Protein AF-A0A2N2IKE0-F1 (afdb_monomer_lite)

Secondary structure (DSSP, 8-state):
-----------PPPPPPHHHHHHHHHHHHTSHHHHHHHHHHHHHHHHHHHHHHHHHHHHHHHHHHHHHHHHHHHHHHHHHHHHHHHHHHHHHHHHHHHHHHHHHHHHHHHHHHHHHHHHHHHHHHHHHTT-HHHHHHHHHHHHHHHHHHHHH--THHHHHHHHHHHHHHHHHHHHHHTTT--------S-SPPP-----HHHHHHHHHHHHHHTSPPPP--

Radius of gyration: 56.73 Å; chains: 1; bounding box: 126×65×139 Å

Foldseek 3Di:
DDDDDDDDDDDDPDDDDPVVVVVVLVVLCVDPNSVVVVVVVVVVVVCCVCVVVVVVVVVVVVVVVVVVVVVVVVVVVVVVVVVVVVVVVVVVVVVVVVVVVVVVVVVVLVVVLVVLVVLLVQLLVCVVVVVLVRSLVSLVVVLVVLVVVLVVDDDPSVVLSVVLSVLSVVLNCLSVPVLVPPDPPPDPPDDPDPDPPCPSSNVSVVSSVVSNVSDPDDDPD

pLDDT: mean 77.62, std 15.44, range [38.06, 95.88]

Sequence (221 aa):
ESALDSKDPVKKPAEPQPSDLWAVLRAILSTPWGRRIALVIVGIVLFFTGYVSGRWGRADLHSQLSDRKQEIVRFKKEIENYKAEVESVAVERDQLRQRLRESEEKREFYKQRDKIRKYVSDARRAWEARNVKEALEALHKANIHFQSEARDAKGISNYLYRTISRRMQQALTAMETDCAAGKPVQGSAFEPPPAPAVSCLDRVNSLLQHVIDALPPARED

Structure (mmCIF, N/CA/C/O backbone):
data_AF-A0A2N2IKE0-F1
#
_entry.id   AF-A0A2N2IKE0-F1
#
loop_
_atom_site.group_PDB
_atom_site.id
_atom_site.type_symbol
_atom_site.label_atom_id
_atom_site.label_alt_id
_atom_site.label_comp_id
_atom_site.label_asym_id
_atom_site.label_entity_id
_atom_site.label_seq_id
_atom_site.pdbx_PDB_ins_code
_atom_site.Cartn_x
_atom_site.Cartn_y
_atom_site.Cartn_z
_atom_site.occupancy
_atom_site.B_iso_or_equiv
_atom_site.auth_seq_id
_atom_site.auth_comp_id
_atom_site.auth_asym_id
_atom_site.auth_atom_id
_atom_site.pdbx_PDB_model_num
ATOM 1 N N . GLU A 1 1 ? 75.043 -50.087 -94.779 1.00 38.06 1 GLU A N 1
ATOM 2 C CA . GLU A 1 1 ? 73.938 -49.456 -95.533 1.00 38.06 1 GLU A CA 1
ATOM 3 C C . GLU A 1 1 ? 73.016 -48.824 -94.498 1.00 38.06 1 GLU A C 1
ATOM 5 O O . GLU A 1 1 ? 72.610 -49.535 -93.598 1.00 38.06 1 GLU A O 1
ATOM 10 N N . SER A 1 2 ? 72.737 -47.529 -94.416 1.00 40.12 2 SER A N 1
ATOM 11 C CA . SER A 1 2 ? 73.011 -46.381 -95.272 1.00 40.12 2 SER A CA 1
ATOM 12 C C . SER A 1 2 ? 72.853 -45.101 -94.430 1.00 40.12 2 SER A C 1
ATOM 14 O O . SER A 1 2 ? 72.063 -45.098 -93.494 1.00 40.12 2 SER A O 1
ATOM 16 N N . ALA A 1 3 ? 73.614 -44.067 -94.814 1.00 40.88 3 ALA A N 1
ATOM 17 C CA . ALA A 1 3 ? 73.389 -42.613 -94.698 1.00 40.88 3 ALA A CA 1
ATOM 18 C C . ALA A 1 3 ? 72.886 -42.043 -93.348 1.00 40.88 3 ALA A C 1
ATOM 20 O O . ALA A 1 3 ? 71.766 -42.291 -92.926 1.00 40.88 3 ALA A O 1
ATOM 21 N N . LEU A 1 4 ? 73.702 -41.299 -92.590 1.00 46.66 4 LEU A N 1
ATOM 22 C CA . LEU A 1 4 ? 73.998 -39.865 -92.792 1.00 46.66 4 LEU A CA 1
ATOM 23 C C . LEU A 1 4 ? 72.755 -39.043 -93.154 1.00 46.66 4 LEU A C 1
ATOM 25 O O . LEU A 1 4 ? 72.383 -38.986 -94.321 1.00 46.66 4 LEU A O 1
ATOM 29 N N . ASP A 1 5 ? 72.217 -38.309 -92.180 1.00 46.25 5 ASP A N 1
ATOM 30 C CA . ASP A 1 5 ? 71.757 -36.959 -92.483 1.00 46.25 5 ASP A CA 1
ATOM 31 C C . ASP A 1 5 ? 72.054 -35.995 -91.329 1.00 46.25 5 ASP A C 1
ATOM 33 O O . ASP A 1 5 ? 71.831 -36.274 -90.149 1.00 46.25 5 ASP A O 1
ATOM 37 N N . SER A 1 6 ? 72.654 -34.883 -91.726 1.00 52.56 6 SER A N 1
ATOM 38 C CA . SER A 1 6 ? 73.209 -33.805 -90.926 1.00 52.56 6 SER A CA 1
ATOM 39 C C . SER A 1 6 ? 72.146 -32.728 -90.776 1.00 52.56 6 SER A C 1
ATOM 41 O O . SER A 1 6 ? 71.613 -32.242 -91.773 1.00 52.56 6 SER A O 1
ATOM 43 N N . LYS A 1 7 ? 71.852 -32.302 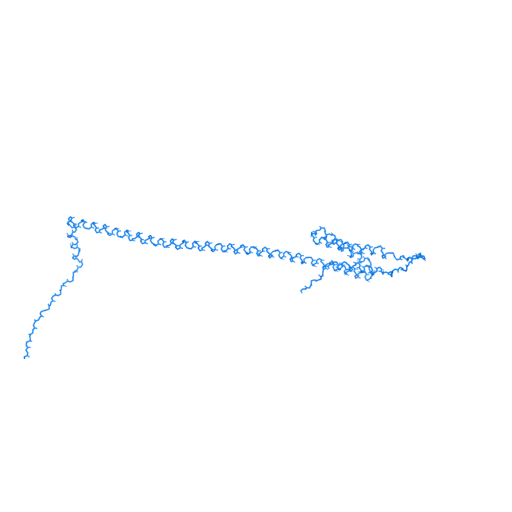-89.546 1.00 49.06 7 LYS A N 1
ATOM 44 C CA . LYS A 1 7 ? 71.074 -31.081 -89.327 1.00 49.06 7 LYS A CA 1
ATOM 45 C C . LYS A 1 7 ? 71.622 -30.318 -88.133 1.00 49.06 7 LYS A C 1
ATOM 47 O O . LYS A 1 7 ? 71.528 -30.764 -86.992 1.00 49.06 7 LYS A O 1
ATOM 52 N N . ASP A 1 8 ? 72.229 -29.182 -88.449 1.00 47.75 8 ASP A N 1
ATOM 53 C CA . ASP A 1 8 ? 72.847 -28.236 -87.528 1.00 47.75 8 ASP A CA 1
ATOM 54 C C . ASP A 1 8 ? 71.898 -27.793 -86.397 1.00 47.75 8 ASP A C 1
ATOM 56 O O . ASP A 1 8 ? 70.687 -27.654 -86.613 1.00 47.75 8 ASP A O 1
ATOM 60 N N . PRO A 1 9 ? 72.416 -27.503 -85.188 1.00 53.16 9 PRO A N 1
ATOM 61 C CA . PRO A 1 9 ? 71.594 -26.996 -84.103 1.00 53.16 9 PRO A CA 1
ATOM 62 C C . PRO A 1 9 ? 71.199 -25.536 -84.360 1.00 53.16 9 PRO A C 1
ATOM 64 O O . PRO A 1 9 ? 72.030 -24.628 -84.432 1.00 53.16 9 PRO A O 1
ATOM 67 N N . VAL A 1 10 ? 69.890 -25.309 -84.447 1.00 50.62 10 VAL A N 1
ATOM 68 C CA . VAL A 1 10 ? 69.256 -23.990 -84.503 1.00 50.62 10 VAL A CA 1
ATOM 69 C C . VAL A 1 10 ? 69.682 -23.161 -83.287 1.00 50.62 10 VAL A C 1
ATOM 71 O O . VAL A 1 10 ? 69.386 -23.487 -82.135 1.00 50.62 10 VAL A O 1
ATOM 74 N N . LYS A 1 11 ? 70.393 -22.067 -83.564 1.00 49.03 11 LYS A N 1
ATOM 75 C CA . LYS A 1 11 ? 70.837 -21.053 -82.604 1.00 49.03 11 LYS A CA 1
ATOM 76 C C . LYS A 1 11 ? 69.603 -20.437 -81.925 1.00 49.03 11 LYS A C 1
ATOM 78 O O . LYS A 1 11 ? 68.808 -19.767 -82.581 1.00 49.03 11 LYS A O 1
ATOM 83 N N . LYS A 1 12 ? 69.427 -20.677 -80.620 1.00 49.41 12 LYS A N 1
ATOM 84 C CA . LYS A 1 12 ? 68.390 -20.021 -79.804 1.00 49.41 12 LYS A CA 1
ATOM 85 C C . LYS A 1 12 ? 68.583 -18.495 -79.866 1.00 49.41 12 LYS A C 1
ATOM 87 O O . LYS A 1 12 ? 69.717 -18.050 -79.667 1.00 49.41 12 LYS A O 1
ATOM 92 N N . PRO A 1 13 ? 67.539 -17.686 -80.122 1.00 49.03 13 PRO A N 1
ATOM 93 C CA . PRO A 1 13 ? 67.657 -16.241 -79.994 1.00 49.03 13 PRO A CA 1
ATOM 94 C C . PRO A 1 13 ? 67.905 -15.883 -78.525 1.00 49.03 13 PRO A C 1
ATOM 96 O O . PRO A 1 13 ? 67.256 -16.416 -77.625 1.00 49.03 13 PRO A O 1
ATOM 99 N N . ALA A 1 14 ? 68.896 -15.021 -78.309 1.00 57.25 14 ALA A N 1
ATOM 100 C CA . ALA A 1 14 ? 69.288 -14.532 -77.000 1.00 57.25 14 ALA A CA 1
ATOM 101 C C . ALA A 1 14 ? 68.133 -13.765 -76.341 1.00 57.25 14 ALA A C 1
ATOM 103 O O . ALA A 1 14 ? 67.486 -12.920 -76.958 1.00 57.25 14 ALA A O 1
ATOM 104 N N . GLU A 1 15 ? 67.895 -14.095 -75.079 1.00 51.03 15 GLU A N 1
ATOM 105 C CA . GLU A 1 15 ? 66.939 -13.459 -74.183 1.00 51.03 15 GLU A CA 1
ATOM 106 C C . GLU A 1 15 ? 67.367 -11.994 -73.945 1.00 51.03 15 GLU A C 1
ATOM 108 O O . GLU A 1 15 ? 68.523 -11.761 -73.572 1.00 51.03 15 GLU A O 1
ATOM 113 N N . PRO A 1 16 ? 66.511 -10.988 -74.212 1.00 50.41 16 PRO A N 1
ATOM 114 C CA . PRO A 1 16 ? 66.911 -9.590 -74.101 1.00 50.41 16 PRO A CA 1
ATOM 115 C C . PRO A 1 16 ? 67.139 -9.216 -72.633 1.00 50.41 16 PRO A C 1
ATOM 117 O O . PRO A 1 16 ? 66.227 -9.273 -71.806 1.00 50.41 16 PRO A O 1
ATOM 120 N N . GLN A 1 17 ? 68.371 -8.820 -72.310 1.00 56.84 17 GLN A N 1
ATOM 121 C CA . GLN A 1 17 ? 68.740 -8.345 -70.981 1.00 56.84 17 GLN A CA 1
ATOM 122 C C . GLN A 1 17 ? 68.085 -6.977 -70.683 1.00 56.84 17 GLN A C 1
ATOM 124 O O . GLN A 1 17 ? 68.005 -6.115 -71.562 1.00 56.84 17 GLN A O 1
ATOM 129 N N . PRO A 1 18 ? 67.653 -6.722 -69.431 1.00 56.03 18 PRO A N 1
ATOM 130 C CA . PRO A 1 18 ? 66.914 -5.512 -69.038 1.00 56.03 18 PRO A CA 1
ATOM 131 C C . PRO A 1 18 ? 67.710 -4.199 -69.176 1.00 56.03 18 PRO A C 1
ATOM 133 O O . PRO A 1 18 ? 67.139 -3.113 -69.061 1.00 56.03 18 PRO A O 1
ATOM 136 N N . SER A 1 19 ? 69.016 -4.274 -69.442 1.00 59.47 19 SER A N 1
ATOM 137 C CA . SER A 1 19 ? 69.882 -3.121 -69.702 1.00 59.47 19 SER A CA 1
ATOM 138 C C . SER A 1 19 ? 69.612 -2.441 -71.050 1.00 59.47 19 SER A C 1
ATOM 140 O O . SER A 1 19 ? 69.794 -1.227 -71.152 1.00 59.47 19 SER A O 1
ATOM 142 N N . ASP A 1 20 ? 69.110 -3.168 -72.054 1.00 58.91 20 ASP A N 1
ATOM 143 C CA . ASP A 1 20 ? 68.837 -2.597 -73.384 1.00 58.91 20 ASP A CA 1
ATOM 144 C C . ASP A 1 20 ? 67.554 -1.759 -73.406 1.00 58.91 20 ASP A C 1
ATOM 146 O O . ASP A 1 20 ? 67.460 -0.758 -74.119 1.00 58.91 20 ASP A O 1
ATOM 150 N N . LEU A 1 21 ? 66.588 -2.084 -72.545 1.00 62.59 21 LEU A N 1
ATOM 151 C CA . LEU A 1 21 ? 65.346 -1.320 -72.402 1.00 62.59 21 LEU A CA 1
ATOM 152 C C . LEU A 1 21 ? 65.603 0.118 -71.936 1.00 62.59 21 LEU A C 1
ATOM 154 O O . LEU A 1 21 ? 64.976 1.050 -72.437 1.00 62.59 21 LEU A O 1
ATOM 158 N N . TRP A 1 22 ? 66.563 0.322 -71.030 1.00 66.94 22 TRP A N 1
ATOM 159 C CA . TRP A 1 22 ? 66.949 1.655 -70.557 1.00 66.94 22 TRP A CA 1
ATOM 160 C C . TRP A 1 22 ? 67.667 2.483 -71.625 1.00 66.94 22 TRP A C 1
ATOM 162 O O . TRP A 1 22 ? 67.463 3.699 -71.705 1.00 66.94 22 TRP A O 1
ATOM 172 N N . ALA A 1 23 ? 68.480 1.838 -72.464 1.00 68.38 23 ALA A N 1
ATOM 173 C CA . ALA A 1 23 ? 69.149 2.489 -73.584 1.00 68.38 23 ALA A CA 1
ATOM 174 C C . ALA A 1 23 ? 68.142 2.911 -74.669 1.00 68.38 23 ALA A C 1
ATOM 176 O O . ALA A 1 23 ? 68.173 4.054 -75.131 1.00 68.38 23 ALA A O 1
ATOM 177 N N . VAL A 1 24 ? 67.188 2.034 -74.997 1.00 66.38 24 VAL A N 1
ATOM 178 C CA . VAL A 1 24 ? 66.093 2.311 -75.941 1.00 66.38 24 VAL A CA 1
ATOM 179 C C . VAL A 1 24 ? 65.168 3.410 -75.413 1.00 66.38 24 VAL A C 1
ATOM 181 O O . VAL A 1 24 ? 64.826 4.335 -76.149 1.00 66.38 24 VAL A O 1
ATOM 184 N N . LEU A 1 25 ? 64.827 3.391 -74.121 1.00 65.25 25 LEU A N 1
ATOM 185 C CA . LEU A 1 25 ? 64.044 4.456 -73.489 1.00 65.25 25 LEU A CA 1
ATOM 186 C C . LEU A 1 25 ? 64.758 5.810 -73.568 1.00 65.25 25 LEU A C 1
ATOM 188 O O . LEU A 1 25 ? 64.129 6.798 -73.947 1.00 65.25 25 LEU A O 1
ATOM 192 N N . ARG A 1 26 ? 66.071 5.873 -73.294 1.00 69.06 26 ARG A N 1
ATOM 193 C CA . ARG A 1 26 ? 66.864 7.109 -73.449 1.00 69.06 26 ARG A CA 1
ATOM 194 C C . ARG A 1 26 ? 66.893 7.617 -74.889 1.00 69.06 26 ARG A C 1
ATOM 196 O O . ARG A 1 26 ? 66.784 8.825 -75.092 1.00 69.06 26 ARG A O 1
ATOM 203 N N . ALA A 1 27 ? 67.027 6.720 -75.865 1.00 66.88 27 ALA A N 1
ATOM 204 C CA . ALA A 1 27 ? 67.048 7.073 -77.283 1.00 66.88 27 ALA A CA 1
ATOM 205 C C . ALA A 1 27 ? 65.689 7.596 -77.777 1.00 66.88 27 ALA A C 1
ATOM 207 O O . ALA A 1 27 ? 65.626 8.524 -78.577 1.00 66.88 27 ALA A O 1
ATOM 208 N N . ILE A 1 28 ? 64.584 7.060 -77.257 1.00 63.59 28 ILE A N 1
ATOM 209 C CA . ILE A 1 28 ? 63.242 7.553 -77.578 1.00 63.59 28 ILE A CA 1
ATOM 210 C C . ILE A 1 28 ? 63.004 8.908 -76.888 1.00 63.59 28 ILE A C 1
ATOM 212 O O . ILE A 1 28 ? 62.566 9.856 -77.537 1.00 63.59 28 ILE A O 1
ATOM 216 N N . LEU A 1 29 ? 63.383 9.062 -75.614 1.00 62.84 29 LEU A N 1
ATOM 217 C CA . LEU A 1 29 ? 63.244 10.303 -74.828 1.00 62.84 29 LEU A CA 1
ATOM 218 C C . LEU A 1 29 ? 64.115 11.481 -75.312 1.00 62.84 29 LEU A C 1
ATOM 220 O O . LEU A 1 29 ? 63.837 12.634 -74.957 1.00 62.84 29 LEU A O 1
ATOM 224 N N . SER A 1 30 ? 65.160 11.230 -76.104 1.00 69.12 30 SER A N 1
ATOM 225 C CA . SER A 1 30 ? 65.986 12.290 -76.699 1.00 69.12 30 SER A CA 1
ATOM 226 C C . SER A 1 30 ? 65.339 12.925 -77.935 1.00 69.12 30 SER A C 1
ATOM 228 O O . SER A 1 30 ? 65.689 14.051 -78.289 1.00 69.12 30 SER A O 1
ATOM 230 N N . THR A 1 31 ? 64.345 12.269 -78.547 1.00 74.94 31 THR A N 1
ATOM 231 C CA . THR A 1 31 ? 63.591 12.840 -79.670 1.00 74.94 31 THR A CA 1
ATOM 232 C C . THR A 1 31 ? 62.436 13.734 -79.192 1.00 74.94 31 THR A C 1
ATOM 234 O O . THR A 1 31 ? 61.778 13.431 -78.189 1.00 74.94 31 THR A O 1
ATOM 237 N N . PRO A 1 32 ? 62.111 14.825 -79.917 1.00 75.62 32 PRO A N 1
ATOM 238 C CA . PRO A 1 32 ? 60.986 15.703 -79.576 1.00 75.62 32 PRO A CA 1
ATOM 239 C C . PRO A 1 32 ? 59.649 14.953 -79.514 1.00 75.62 32 PRO A C 1
ATOM 241 O O . PRO A 1 32 ? 58.763 15.306 -78.736 1.00 75.62 32 PRO A O 1
ATOM 244 N N . TRP A 1 33 ? 59.517 13.900 -80.324 1.00 77.19 33 TRP A N 1
ATOM 245 C CA . TRP A 1 33 ? 58.349 13.027 -80.373 1.00 77.19 33 TRP A CA 1
ATOM 246 C C . TRP A 1 33 ? 58.258 12.092 -79.162 1.00 77.19 33 TRP A C 1
ATOM 248 O O . TRP A 1 33 ? 57.196 12.005 -78.545 1.00 77.19 33 TRP A O 1
ATOM 258 N N . GLY A 1 34 ? 59.360 11.460 -78.745 1.00 76.88 34 GLY A N 1
ATOM 259 C CA . GLY A 1 34 ? 59.345 10.576 -77.578 1.00 76.88 34 GLY A CA 1
ATOM 260 C C . GLY A 1 34 ? 59.079 11.303 -76.259 1.00 76.88 34 GLY A C 1
ATOM 261 O O . GLY A 1 34 ? 58.409 10.748 -75.392 1.00 76.88 34 GLY A O 1
ATOM 262 N N . ARG A 1 35 ? 59.475 12.580 -76.121 1.00 77.38 35 ARG A N 1
ATOM 263 C CA . ARG A 1 35 ? 59.076 13.409 -74.963 1.00 77.38 35 ARG A CA 1
ATOM 264 C C . ARG A 1 35 ? 57.567 13.650 -74.901 1.00 77.38 35 ARG A C 1
ATOM 266 O O . ARG A 1 35 ? 56.993 13.613 -73.817 1.00 77.38 35 ARG A O 1
ATOM 273 N N . ARG A 1 36 ? 56.912 13.867 -76.048 1.00 80.94 36 ARG A N 1
ATOM 274 C CA . ARG A 1 36 ? 55.449 14.039 -76.111 1.00 80.94 36 ARG A CA 1
ATOM 275 C C . ARG A 1 36 ? 54.724 12.749 -75.741 1.00 80.94 36 ARG A C 1
ATOM 277 O O . ARG A 1 36 ? 53.785 12.795 -74.956 1.00 80.94 36 ARG A O 1
ATOM 284 N N . ILE A 1 37 ? 55.199 11.608 -76.237 1.00 81.50 37 ILE A N 1
ATOM 285 C CA . ILE A 1 37 ? 54.639 10.293 -75.892 1.00 81.50 37 ILE A CA 1
ATOM 286 C C . ILE A 1 37 ? 54.828 10.001 -74.397 1.00 81.50 37 ILE A C 1
ATOM 288 O O . ILE A 1 37 ? 53.880 9.587 -73.736 1.00 81.50 37 ILE A O 1
ATOM 292 N N . ALA A 1 38 ? 56.004 10.289 -73.835 1.00 80.38 38 ALA A N 1
ATOM 293 C CA . ALA A 1 38 ? 56.260 10.115 -72.406 1.00 80.38 38 ALA A CA 1
ATOM 294 C C . ALA A 1 38 ? 55.321 10.968 -71.537 1.00 80.38 38 ALA A C 1
ATOM 296 O O . ALA A 1 38 ? 54.773 10.462 -70.562 1.00 80.38 38 ALA A O 1
ATOM 297 N N . LEU A 1 39 ? 55.068 12.228 -71.911 1.00 82.00 39 LEU A N 1
ATOM 298 C CA . LEU A 1 39 ? 54.113 13.085 -71.197 1.00 82.00 39 LEU A CA 1
ATOM 299 C C . LEU A 1 39 ? 52.676 12.560 -71.277 1.00 82.00 39 LEU A C 1
ATOM 301 O O . LEU A 1 39 ? 51.958 12.614 -70.281 1.00 82.00 39 LEU A O 1
ATOM 305 N N . VAL A 1 40 ? 52.263 12.012 -72.423 1.00 85.19 40 VAL A N 1
ATOM 306 C CA . VAL A 1 40 ? 50.941 11.386 -72.572 1.00 85.19 40 VAL A CA 1
ATOM 307 C C . VAL A 1 40 ? 50.828 10.144 -71.690 1.00 85.19 40 VAL A C 1
ATOM 309 O O . VAL A 1 40 ? 49.839 9.997 -70.980 1.00 85.19 40 VAL A O 1
ATOM 312 N N . ILE A 1 41 ? 51.850 9.285 -71.664 1.00 83.25 41 ILE A N 1
ATOM 313 C CA . ILE A 1 41 ? 51.865 8.093 -70.804 1.00 83.25 41 ILE A CA 1
ATOM 314 C C . ILE A 1 41 ? 51.825 8.495 -69.326 1.00 83.25 41 ILE A C 1
ATOM 316 O O . ILE A 1 41 ? 51.028 7.944 -68.573 1.00 83.25 41 ILE A O 1
ATOM 320 N N . VAL A 1 42 ? 52.617 9.487 -68.908 1.00 83.06 42 VAL A N 1
ATOM 321 C CA . VAL A 1 42 ? 52.590 10.004 -67.529 1.00 83.06 42 VAL A CA 1
ATOM 322 C C . VAL A 1 42 ? 51.216 10.585 -67.189 1.00 83.06 42 VAL A C 1
ATOM 324 O O . VAL A 1 42 ? 50.684 10.291 -66.122 1.00 83.06 42 VAL A O 1
ATOM 327 N N . GLY A 1 43 ? 50.601 11.345 -68.099 1.00 81.69 43 GLY A N 1
ATOM 328 C CA . GLY A 1 43 ? 49.247 11.873 -67.923 1.00 81.69 43 GLY A CA 1
ATOM 329 C C . GLY A 1 43 ? 48.194 10.772 -67.780 1.00 81.69 43 GLY A C 1
ATOM 330 O O . GLY A 1 43 ? 47.347 10.849 -66.895 1.00 81.69 43 GLY A O 1
ATOM 331 N N . ILE A 1 44 ? 48.286 9.712 -68.588 1.00 83.56 44 ILE A N 1
ATOM 332 C CA . ILE A 1 44 ? 47.416 8.533 -68.501 1.00 83.56 44 ILE A CA 1
ATOM 333 C C . ILE A 1 44 ? 47.615 7.823 -67.158 1.00 83.56 44 ILE A C 1
ATOM 335 O O . ILE A 1 44 ? 46.638 7.541 -66.470 1.00 83.56 44 ILE A O 1
ATOM 339 N N . VAL A 1 45 ? 48.858 7.575 -66.744 1.00 82.50 45 VAL A N 1
ATOM 340 C CA . VAL A 1 45 ? 49.154 6.910 -65.467 1.00 82.50 45 VAL A CA 1
ATOM 341 C C . VAL A 1 45 ? 48.634 7.732 -64.289 1.00 82.50 45 VAL A C 1
ATOM 343 O O . VAL A 1 45 ? 47.980 7.167 -63.420 1.00 82.50 45 VAL A O 1
ATOM 346 N N . LEU A 1 46 ? 48.849 9.052 -64.272 1.00 79.69 46 LEU A N 1
ATOM 347 C CA . LEU A 1 46 ? 48.320 9.942 -63.230 1.00 79.69 46 LEU A CA 1
ATOM 348 C C . LEU A 1 46 ? 46.787 9.993 -63.228 1.00 79.69 46 LEU A C 1
ATOM 350 O O . LEU A 1 46 ? 46.168 10.019 -62.164 1.00 79.69 46 LEU A O 1
ATOM 354 N N . PHE A 1 47 ? 46.162 9.969 -64.407 1.00 80.44 47 PHE A N 1
ATOM 355 C CA . PHE A 1 47 ? 44.709 9.912 -64.529 1.00 80.44 47 PHE A CA 1
ATOM 356 C C . PHE A 1 47 ? 44.155 8.595 -63.980 1.00 80.44 47 PHE A C 1
ATOM 358 O O . PHE A 1 47 ? 43.215 8.618 -63.191 1.00 80.44 47 PHE A O 1
ATOM 365 N N . PHE A 1 48 ? 44.751 7.450 -64.325 1.00 77.38 48 PHE A N 1
ATOM 366 C CA . PHE A 1 48 ? 44.306 6.149 -63.824 1.00 77.38 48 PHE A CA 1
ATOM 367 C C . PHE A 1 48 ? 44.590 5.968 -62.333 1.00 77.38 48 PHE A C 1
ATOM 369 O O . PHE A 1 48 ? 43.712 5.487 -61.622 1.00 77.38 48 PHE A O 1
ATOM 376 N N . THR A 1 49 ? 45.748 6.389 -61.818 1.00 73.81 49 THR A N 1
ATOM 377 C CA . THR A 1 49 ? 46.026 6.301 -60.374 1.00 73.81 49 THR A CA 1
ATOM 378 C C . THR A 1 49 ? 45.099 7.211 -59.572 1.00 73.81 49 THR A C 1
ATOM 380 O O . THR A 1 49 ? 44.536 6.760 -58.575 1.00 73.81 49 THR A O 1
ATOM 383 N N . GLY A 1 50 ? 44.838 8.440 -60.029 1.00 72.56 50 GLY A N 1
ATOM 384 C CA . GLY A 1 50 ? 43.860 9.336 -59.406 1.00 72.56 50 GLY A CA 1
ATOM 385 C C . GLY A 1 50 ? 42.413 8.832 -59.507 1.00 72.56 50 GLY A C 1
ATOM 386 O O . GLY A 1 50 ? 41.675 8.859 -58.521 1.00 72.56 50 GLY A O 1
ATOM 387 N N . TYR A 1 51 ? 42.004 8.322 -60.673 1.00 75.00 51 TYR A N 1
ATOM 388 C CA . TYR A 1 51 ? 40.644 7.835 -60.925 1.00 75.00 51 TYR A CA 1
ATOM 389 C C . TYR A 1 51 ? 40.337 6.538 -60.173 1.00 75.00 51 TYR A C 1
ATOM 391 O O . TYR A 1 51 ? 39.284 6.426 -59.545 1.00 75.00 51 TYR A O 1
ATOM 399 N N . VAL A 1 52 ? 41.254 5.566 -60.191 1.00 70.06 52 VAL A N 1
ATOM 400 C CA . VAL A 1 52 ? 41.084 4.288 -59.488 1.00 70.06 52 VAL A CA 1
ATOM 401 C C . VAL A 1 52 ? 41.116 4.519 -57.977 1.00 70.06 52 VAL A C 1
ATOM 403 O O . VAL A 1 52 ? 40.189 4.095 -57.292 1.00 70.06 52 VAL A O 1
ATOM 406 N N . SER A 1 53 ? 42.077 5.286 -57.454 1.00 65.31 53 SER A N 1
ATOM 407 C CA . SER A 1 53 ? 42.148 5.556 -56.007 1.00 65.31 53 SER A CA 1
ATOM 408 C C . SER A 1 53 ? 40.935 6.354 -55.509 1.00 65.31 53 SER A C 1
ATOM 410 O O . SER A 1 53 ? 40.359 6.035 -54.470 1.00 65.31 53 SER A O 1
ATOM 412 N N . GLY A 1 54 ? 40.477 7.349 -56.279 1.00 68.00 54 GLY A N 1
ATOM 413 C CA . GLY A 1 54 ? 39.307 8.158 -55.929 1.00 68.00 54 GLY A CA 1
ATOM 414 C C . GLY A 1 54 ? 37.973 7.415 -56.048 1.00 68.00 54 GLY A C 1
ATOM 415 O O . GLY A 1 54 ? 37.066 7.649 -55.249 1.00 68.00 54 GLY A O 1
ATOM 416 N N . ARG A 1 55 ? 37.824 6.512 -57.025 1.00 73.94 55 ARG A N 1
ATOM 417 C CA . ARG A 1 55 ? 36.583 5.747 -57.232 1.00 73.94 55 ARG A CA 1
ATOM 418 C C . ARG A 1 55 ? 36.437 4.603 -56.230 1.00 73.94 55 ARG A C 1
ATOM 420 O O . ARG A 1 55 ? 35.337 4.410 -55.718 1.00 73.94 55 ARG A O 1
ATOM 427 N N . TRP A 1 56 ? 37.520 3.890 -55.924 1.00 66.31 56 TRP A N 1
ATOM 428 C CA . TRP A 1 56 ? 37.501 2.804 -54.940 1.00 66.31 56 TRP A CA 1
ATOM 429 C C . TRP A 1 56 ? 37.339 3.331 -53.513 1.00 66.31 56 TRP A C 1
ATOM 431 O O . TRP A 1 56 ? 36.493 2.823 -52.782 1.00 66.31 56 TRP A O 1
ATOM 441 N N . GLY A 1 57 ? 38.027 4.424 -53.156 1.00 70.56 57 GLY A N 1
ATOM 442 C CA . GLY A 1 57 ? 37.831 5.077 -51.858 1.00 70.56 57 GLY A CA 1
ATOM 443 C C . GLY A 1 57 ? 36.394 5.570 -51.649 1.00 70.56 57 GLY A C 1
ATOM 444 O O . GLY A 1 57 ? 35.835 5.397 -50.572 1.00 70.56 57 GLY A O 1
ATOM 445 N N . ARG A 1 5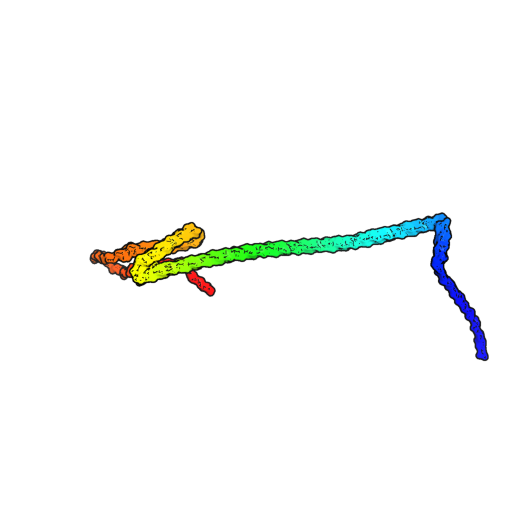8 ? 35.743 6.117 -52.689 1.00 71.62 58 ARG A N 1
ATOM 446 C CA . ARG A 1 58 ? 34.324 6.517 -52.611 1.00 71.62 58 ARG A CA 1
ATOM 447 C C . ARG A 1 58 ? 33.371 5.337 -52.452 1.00 71.62 58 ARG A C 1
ATOM 449 O O . ARG A 1 58 ? 32.369 5.489 -51.763 1.00 71.62 58 ARG A O 1
ATOM 456 N N . ALA A 1 59 ? 33.644 4.206 -53.099 1.00 73.25 59 ALA A N 1
ATOM 457 C CA . ALA A 1 59 ? 32.806 3.016 -52.981 1.00 73.25 59 ALA A CA 1
ATOM 458 C C . ALA A 1 59 ? 32.875 2.421 -51.565 1.00 73.25 59 ALA A C 1
ATOM 460 O O . ALA A 1 59 ? 31.833 2.134 -50.981 1.00 73.25 59 ALA A O 1
ATOM 461 N N . ASP A 1 60 ? 34.078 2.329 -50.991 1.00 79.88 60 ASP A N 1
ATOM 462 C CA . ASP A 1 60 ? 34.292 1.868 -49.614 1.00 79.88 60 ASP A CA 1
ATOM 463 C C . ASP A 1 60 ? 33.649 2.820 -48.590 1.00 79.88 60 ASP A C 1
ATOM 465 O O . ASP A 1 60 ? 32.852 2.402 -47.751 1.00 79.88 60 ASP A O 1
ATOM 469 N N . LEU A 1 61 ? 33.860 4.133 -48.748 1.00 78.38 61 LEU A N 1
ATOM 470 C CA . LEU A 1 61 ? 33.181 5.149 -47.939 1.00 78.38 61 LEU A CA 1
ATOM 471 C C . LEU A 1 61 ? 31.657 5.045 -48.044 1.00 78.38 61 LEU A C 1
ATOM 473 O O . LEU A 1 61 ? 30.978 5.192 -47.033 1.00 78.38 61 LEU A O 1
ATOM 477 N N . HIS A 1 62 ? 31.103 4.787 -49.233 1.00 81.62 62 HIS A N 1
ATOM 478 C CA . HIS A 1 62 ? 29.662 4.598 -49.399 1.00 81.62 62 HIS A CA 1
ATOM 479 C C . HIS A 1 62 ? 29.144 3.335 -48.716 1.00 81.62 62 HIS A C 1
ATOM 481 O O . HIS A 1 62 ? 28.089 3.418 -48.089 1.00 81.62 62 HIS A O 1
ATOM 487 N N . SER A 1 63 ? 29.880 2.223 -48.795 1.00 82.19 63 SER A N 1
ATOM 488 C CA . SER A 1 63 ? 29.536 0.980 -48.097 1.00 82.19 63 SER A CA 1
ATOM 489 C C . SER A 1 63 ? 29.531 1.186 -46.584 1.00 82.19 63 SER A C 1
ATOM 491 O O . SER A 1 63 ? 28.550 0.886 -45.909 1.00 82.19 63 SER A O 1
ATOM 493 N N . GLN A 1 64 ? 30.576 1.813 -46.044 1.00 85.94 64 GLN A N 1
ATOM 494 C CA . GLN A 1 64 ? 30.639 2.127 -44.617 1.00 85.94 64 GLN A CA 1
ATOM 495 C C . GLN A 1 64 ? 29.500 3.068 -44.202 1.00 85.94 64 GLN A C 1
ATOM 497 O O . GLN A 1 64 ? 28.897 2.893 -43.147 1.00 85.94 64 GLN A O 1
ATOM 502 N N . LEU A 1 65 ? 29.145 4.050 -45.037 1.00 86.88 65 LEU A N 1
ATOM 503 C CA . LEU A 1 65 ? 28.023 4.952 -44.762 1.00 86.88 65 LEU A CA 1
ATOM 504 C C . LEU A 1 65 ? 26.670 4.231 -44.788 1.00 86.88 65 LEU A C 1
ATOM 506 O O . LEU A 1 65 ? 25.799 4.576 -43.988 1.00 86.88 65 LEU A O 1
ATOM 510 N N . SER A 1 66 ? 26.463 3.264 -45.687 1.00 87.75 66 SER A N 1
ATOM 511 C CA . SER A 1 66 ? 25.239 2.456 -45.693 1.00 87.75 66 SER A CA 1
ATOM 512 C C . SER A 1 66 ? 25.150 1.561 -44.464 1.00 87.75 66 SER A C 1
ATOM 514 O O . SER A 1 66 ? 24.096 1.534 -43.827 1.00 87.75 66 SER A O 1
ATOM 516 N N . ASP A 1 67 ? 26.255 0.930 -44.072 1.00 90.62 67 ASP A N 1
ATOM 517 C CA . ASP A 1 67 ? 26.300 0.043 -42.908 1.00 90.62 67 ASP A CA 1
ATOM 518 C C . ASP A 1 67 ? 26.030 0.833 -41.625 1.00 90.62 67 ASP A C 1
ATOM 520 O O . ASP A 1 67 ? 25.144 0.487 -40.844 1.00 90.62 67 ASP A O 1
ATOM 524 N N . ARG A 1 68 ? 26.680 1.994 -41.465 1.00 89.75 68 ARG A N 1
ATOM 525 C CA . ARG A 1 68 ? 26.426 2.906 -40.338 1.00 89.75 68 ARG A CA 1
ATOM 526 C C . ARG A 1 68 ? 24.991 3.424 -40.313 1.00 89.75 68 ARG A C 1
ATOM 528 O O . ARG A 1 68 ? 24.401 3.535 -39.241 1.00 89.75 68 ARG A O 1
ATOM 535 N N . LYS A 1 69 ? 24.388 3.728 -41.468 1.00 90.38 69 LYS A N 1
ATOM 536 C CA . LYS A 1 69 ? 22.964 4.106 -41.531 1.00 90.38 69 LYS A CA 1
ATOM 537 C C . LYS A 1 69 ? 22.065 2.966 -41.058 1.00 90.38 69 LYS A C 1
ATOM 539 O O . LYS A 1 69 ? 21.106 3.221 -40.331 1.00 90.38 69 LYS A O 1
ATOM 544 N N . GLN A 1 70 ? 22.372 1.731 -41.440 1.00 92.31 70 GLN A N 1
ATOM 545 C CA . GLN A 1 70 ? 21.606 0.562 -41.023 1.00 92.31 70 GLN A CA 1
ATOM 546 C C . GLN A 1 70 ? 21.762 0.285 -39.520 1.00 92.31 70 GLN A C 1
ATOM 548 O O . GLN A 1 70 ? 20.768 0.002 -38.850 1.00 92.31 70 GLN A O 1
ATOM 553 N N . GLU A 1 71 ? 22.968 0.446 -38.972 1.00 92.88 71 GLU A N 1
ATOM 554 C CA . GLU A 1 71 ? 23.227 0.389 -37.528 1.00 92.88 71 GLU A CA 1
ATOM 555 C C . GLU A 1 71 ? 22.432 1.456 -36.767 1.00 92.88 71 GLU A C 1
ATOM 557 O O . GLU A 1 71 ? 21.773 1.134 -35.785 1.00 92.88 71 GLU A O 1
ATOM 562 N N . ILE A 1 72 ? 22.404 2.706 -37.247 1.00 91.50 72 ILE A N 1
ATOM 563 C CA . ILE A 1 72 ? 21.616 3.784 -36.623 1.00 91.50 72 ILE A CA 1
ATOM 564 C C . ILE A 1 72 ? 20.126 3.431 -36.590 1.00 91.50 72 ILE A C 1
ATOM 566 O O . ILE A 1 72 ? 19.463 3.667 -35.582 1.00 91.50 72 ILE A O 1
ATOM 570 N N . VAL A 1 73 ? 19.579 2.865 -37.670 1.00 93.38 73 VAL A N 1
ATOM 571 C CA . VAL A 1 73 ? 18.171 2.434 -37.701 1.00 93.38 73 VAL A CA 1
ATOM 572 C C . VAL A 1 73 ? 17.925 1.302 -36.701 1.00 93.38 73 VAL A C 1
ATOM 574 O O . VAL A 1 73 ? 16.916 1.324 -35.997 1.00 93.38 73 VAL A O 1
ATOM 577 N N . ARG A 1 74 ? 18.853 0.344 -36.594 1.00 93.94 74 ARG A N 1
ATOM 578 C CA . ARG A 1 74 ? 18.755 -0.751 -35.621 1.00 93.94 74 ARG A CA 1
ATOM 579 C C . ARG A 1 74 ? 18.796 -0.226 -34.186 1.00 93.94 74 ARG A C 1
ATOM 581 O O . ARG A 1 74 ? 17.892 -0.536 -33.419 1.00 93.94 74 ARG A O 1
ATOM 588 N N . PHE A 1 75 ? 19.759 0.634 -33.859 1.00 94.69 75 PHE A N 1
ATOM 589 C CA . PHE A 1 75 ? 19.865 1.235 -32.531 1.00 94.69 75 PHE A CA 1
ATOM 590 C C . PHE A 1 75 ? 18.656 2.100 -32.183 1.00 94.69 75 PHE A C 1
ATOM 592 O O . PHE A 1 75 ? 18.200 2.066 -31.047 1.00 94.69 75 PHE A O 1
ATOM 599 N N . LYS A 1 76 ? 18.077 2.831 -33.143 1.00 94.06 76 LYS A N 1
ATOM 600 C CA . LYS A 1 76 ? 16.816 3.553 -32.908 1.00 94.06 76 LYS A CA 1
ATOM 601 C C . LYS A 1 76 ? 15.688 2.610 -32.500 1.00 94.06 76 LYS A C 1
ATOM 603 O O . LYS A 1 76 ? 14.994 2.892 -31.531 1.00 94.06 76 LYS A O 1
ATOM 608 N N . LYS A 1 77 ? 15.547 1.480 -33.196 1.00 95.12 77 LYS A N 1
ATOM 609 C CA . LYS A 1 77 ? 14.536 0.471 -32.866 1.00 95.12 77 LYS A CA 1
ATOM 610 C C . LYS A 1 77 ? 14.788 -0.170 -31.499 1.00 95.12 77 LYS A C 1
ATOM 612 O O . LYS A 1 77 ? 13.852 -0.369 -30.737 1.00 95.12 77 LYS A O 1
ATOM 617 N N . GLU A 1 78 ? 16.044 -0.468 -31.174 1.00 94.69 78 GLU A N 1
ATOM 618 C CA . GLU A 1 78 ? 16.419 -0.977 -29.850 1.00 94.69 78 GLU A CA 1
ATOM 619 C C . GLU A 1 78 ? 16.096 0.039 -28.747 1.00 94.69 78 GLU A C 1
ATOM 621 O O . GLU A 1 78 ? 15.507 -0.334 -27.741 1.00 94.69 78 GLU A O 1
ATOM 626 N N . ILE A 1 79 ? 16.387 1.327 -28.953 1.00 93.44 79 ILE A N 1
ATOM 627 C CA . ILE A 1 79 ? 16.040 2.398 -28.005 1.00 93.44 79 ILE A CA 1
ATOM 628 C C . ILE A 1 79 ? 14.524 2.495 -27.803 1.00 93.44 79 ILE A C 1
ATOM 630 O O . ILE A 1 79 ? 14.074 2.638 -26.669 1.00 93.44 79 ILE A O 1
ATOM 634 N N . GLU A 1 80 ? 13.730 2.418 -28.873 1.00 94.25 80 GLU A N 1
ATOM 635 C CA . GLU A 1 80 ? 12.265 2.424 -28.776 1.00 94.25 80 GLU A CA 1
ATOM 636 C C . GLU A 1 80 ? 11.742 1.209 -27.999 1.00 94.25 80 GLU A C 1
ATOM 638 O O . GLU A 1 80 ? 10.888 1.368 -27.126 1.00 94.25 80 GLU A O 1
ATOM 643 N N . ASN A 1 81 ? 12.302 0.022 -28.247 1.00 95.88 81 ASN A N 1
ATOM 644 C CA . ASN A 1 81 ? 11.956 -1.191 -27.508 1.00 95.88 81 ASN A CA 1
ATOM 645 C C . ASN A 1 81 ? 12.312 -1.069 -26.019 1.00 95.88 81 ASN A C 1
ATOM 647 O O . ASN A 1 81 ? 11.451 -1.285 -25.171 1.00 95.88 81 ASN A O 1
ATOM 651 N N . TYR A 1 82 ? 13.539 -0.652 -25.688 1.00 94.75 82 TYR A N 1
ATOM 652 C CA . TYR A 1 82 ? 13.949 -0.455 -24.295 1.00 94.75 82 TYR A CA 1
ATOM 653 C C . TYR A 1 82 ? 13.117 0.618 -23.598 1.00 94.75 82 TYR A C 1
ATOM 655 O O . TYR A 1 82 ? 12.807 0.494 -22.417 1.00 94.75 82 TYR A O 1
ATOM 663 N N . LYS A 1 83 ? 12.715 1.671 -24.316 1.00 94.62 83 LYS A N 1
ATOM 664 C CA . LYS A 1 83 ? 11.817 2.686 -23.767 1.00 94.62 83 LYS A CA 1
ATOM 665 C C . LYS A 1 83 ? 10.454 2.085 -23.411 1.00 94.62 83 LYS A C 1
ATOM 667 O O . LYS A 1 83 ? 9.955 2.355 -22.321 1.00 94.62 83 LYS A O 1
ATOM 672 N N . ALA A 1 84 ? 9.889 1.252 -24.284 1.00 93.81 84 ALA A N 1
ATOM 673 C CA . ALA A 1 84 ? 8.634 0.557 -24.013 1.00 93.81 84 ALA A CA 1
ATOM 674 C C . ALA A 1 84 ? 8.752 -0.409 -22.818 1.00 93.81 84 ALA A C 1
ATOM 676 O O . ALA A 1 84 ? 7.864 -0.435 -21.969 1.00 93.81 84 ALA A O 1
ATOM 677 N N . GLU A 1 85 ? 9.863 -1.142 -22.704 1.00 94.62 85 GLU A N 1
ATOM 678 C CA . GLU A 1 85 ? 10.138 -2.018 -21.555 1.00 94.62 85 GLU A CA 1
ATOM 679 C C . GLU A 1 85 ? 10.271 -1.232 -20.241 1.00 94.62 85 GLU A C 1
ATOM 681 O O . GLU A 1 85 ? 9.744 -1.634 -19.204 1.00 94.62 85 GLU A O 1
ATOM 686 N N . VAL A 1 86 ? 10.937 -0.074 -20.262 1.00 93.81 86 VAL A N 1
ATOM 687 C CA . VAL A 1 86 ? 11.038 0.797 -19.082 1.00 93.81 86 VAL A CA 1
ATOM 688 C C . VAL A 1 86 ? 9.660 1.315 -18.669 1.00 93.81 86 VAL A C 1
ATOM 690 O O . VAL A 1 86 ? 9.352 1.339 -17.477 1.00 93.81 86 VAL A O 1
ATOM 693 N N . GLU A 1 87 ? 8.817 1.701 -19.627 1.00 93.56 87 GLU A N 1
ATOM 694 C CA . GLU A 1 87 ? 7.445 2.137 -19.353 1.00 93.56 87 GLU A CA 1
ATOM 695 C C . GLU A 1 87 ? 6.589 0.997 -18.773 1.00 93.56 87 GLU A C 1
ATOM 697 O O . GLU A 1 87 ? 5.888 1.213 -17.782 1.00 93.56 87 GLU A O 1
ATOM 702 N N . SER A 1 88 ? 6.691 -0.231 -19.298 1.00 94.75 88 SER A N 1
ATOM 703 C CA . SER A 1 88 ? 5.953 -1.378 -18.750 1.00 94.75 88 SER A CA 1
ATOM 704 C C . SER A 1 88 ? 6.402 -1.727 -17.332 1.00 94.75 88 SER A C 1
ATOM 706 O O . SER A 1 88 ? 5.568 -1.873 -16.437 1.00 94.75 88 SER A O 1
ATOM 708 N N . VAL A 1 89 ? 7.715 -1.768 -17.084 1.00 94.56 89 VAL A N 1
ATOM 709 C CA . VAL A 1 89 ? 8.268 -2.012 -15.742 1.00 94.56 89 VAL A CA 1
ATOM 710 C C . VAL A 1 89 ? 7.867 -0.896 -14.777 1.00 94.56 89 VAL A C 1
ATOM 712 O O . VAL A 1 89 ? 7.566 -1.155 -13.609 1.00 94.56 89 VAL A O 1
ATOM 715 N N . ALA A 1 90 ? 7.812 0.357 -15.240 1.00 92.81 90 ALA A N 1
ATOM 716 C CA . ALA A 1 90 ? 7.372 1.476 -14.419 1.00 92.81 90 ALA A CA 1
ATOM 717 C C . ALA A 1 90 ? 5.921 1.301 -13.948 1.00 92.81 90 ALA A C 1
ATOM 719 O O . ALA A 1 90 ? 5.665 1.541 -12.763 1.00 92.81 90 ALA A O 1
ATOM 720 N N . VAL A 1 91 ? 5.023 0.849 -14.834 1.00 95.00 91 VAL A N 1
ATOM 721 C CA . VAL A 1 91 ? 3.616 0.542 -14.523 1.00 95.00 91 VAL A CA 1
ATOM 722 C C . VAL A 1 91 ? 3.508 -0.628 -13.548 1.00 95.00 91 VAL A C 1
ATOM 724 O O . VAL A 1 91 ? 2.812 -0.512 -12.539 1.00 95.00 91 VAL A O 1
ATOM 727 N N . GLU A 1 92 ? 4.221 -1.730 -13.787 1.00 94.06 92 GLU A N 1
ATOM 728 C CA . GLU A 1 92 ? 4.227 -2.887 -12.881 1.00 94.06 92 GLU A CA 1
ATOM 729 C C . GLU A 1 92 ? 4.695 -2.504 -11.476 1.00 94.06 92 GLU A C 1
ATOM 731 O O . GLU A 1 92 ? 4.075 -2.863 -10.474 1.00 94.06 92 GLU A O 1
ATOM 736 N N . ARG A 1 93 ? 5.759 -1.704 -11.385 1.00 93.06 93 ARG A N 1
ATOM 737 C CA . ARG A 1 93 ? 6.288 -1.206 -10.114 1.00 93.06 93 ARG A CA 1
ATOM 738 C C . ARG A 1 93 ? 5.290 -0.303 -9.388 1.00 93.06 93 ARG A C 1
ATOM 740 O O . ARG A 1 93 ? 5.220 -0.368 -8.159 1.00 93.06 93 ARG A O 1
ATOM 747 N N . ASP A 1 94 ? 4.497 0.497 -10.097 1.00 92.50 94 ASP A N 1
ATOM 748 C CA . ASP A 1 94 ? 3.439 1.305 -9.476 1.00 92.50 94 ASP A CA 1
ATOM 749 C C . ASP A 1 94 ? 2.255 0.444 -9.008 1.00 92.50 94 ASP A C 1
ATOM 751 O O . ASP A 1 94 ? 1.783 0.619 -7.881 1.00 92.50 94 ASP A O 1
ATOM 755 N N . GLN A 1 95 ? 1.852 -0.564 -9.787 1.00 93.69 95 GLN A N 1
ATOM 756 C CA . GLN A 1 95 ? 0.833 -1.537 -9.376 1.00 93.69 95 GLN A CA 1
ATOM 757 C C . GLN A 1 95 ? 1.267 -2.340 -8.143 1.00 93.69 95 GLN A C 1
ATOM 759 O O . GLN A 1 95 ? 0.485 -2.526 -7.209 1.00 93.69 95 GLN A O 1
ATOM 764 N N . LEU A 1 96 ? 2.521 -2.797 -8.101 1.00 93.00 96 LEU A N 1
ATOM 765 C CA . LEU A 1 96 ? 3.073 -3.520 -6.955 1.00 93.00 96 LEU A CA 1
ATOM 766 C C . LEU A 1 96 ? 3.133 -2.636 -5.710 1.00 93.00 96 LEU A C 1
ATOM 768 O O . LEU A 1 96 ? 2.746 -3.081 -4.631 1.00 93.00 96 LEU A O 1
ATOM 772 N N . ARG A 1 97 ? 3.552 -1.373 -5.847 1.00 91.56 97 ARG A N 1
ATOM 773 C CA . ARG A 1 97 ? 3.525 -0.407 -4.737 1.00 91.56 97 ARG A CA 1
ATOM 774 C C . ARG A 1 97 ? 2.114 -0.181 -4.212 1.00 91.56 97 ARG A C 1
ATOM 776 O O . ARG A 1 97 ? 1.936 -0.089 -3.001 1.00 91.56 97 ARG A O 1
ATOM 783 N N . GLN A 1 98 ? 1.124 -0.107 -5.097 1.00 91.00 98 GLN A N 1
ATOM 784 C CA . GLN A 1 98 ? -0.269 0.028 -4.692 1.00 91.00 98 GLN A CA 1
ATOM 785 C C . GLN A 1 98 ? -0.748 -1.207 -3.918 1.00 91.00 98 GLN A C 1
ATOM 787 O O . GLN A 1 98 ? -1.246 -1.066 -2.804 1.00 91.00 98 GLN A O 1
ATOM 792 N N . ARG A 1 99 ? -0.513 -2.416 -4.442 1.00 90.19 99 ARG A N 1
ATOM 793 C CA . ARG A 1 99 ? -0.860 -3.671 -3.750 1.00 90.19 99 ARG A CA 1
ATOM 794 C C . ARG A 1 99 ? -0.170 -3.799 -2.394 1.00 90.19 99 ARG A C 1
ATOM 796 O O . ARG A 1 99 ? -0.775 -4.290 -1.445 1.00 90.19 99 ARG A O 1
ATOM 803 N N . LEU A 1 100 ? 1.083 -3.356 -2.294 1.00 89.44 100 LEU A N 1
ATOM 804 C CA . LEU A 1 100 ? 1.834 -3.382 -1.045 1.00 89.44 100 LEU A CA 1
ATOM 805 C C . LEU A 1 100 ? 1.197 -2.456 -0.004 1.00 89.44 100 LEU A C 1
ATOM 807 O O . LEU A 1 100 ? 0.906 -2.922 1.095 1.00 89.44 100 LEU A O 1
ATOM 811 N N . ARG A 1 101 ? 0.863 -1.212 -0.374 1.00 84.12 101 ARG A N 1
ATOM 812 C CA . ARG A 1 101 ? 0.124 -0.285 0.504 1.00 84.12 101 ARG A CA 1
ATOM 813 C C . ARG A 1 101 ? -1.213 -0.868 0.951 1.00 84.12 101 ARG A C 1
ATOM 815 O O . ARG A 1 101 ? -1.495 -0.894 2.142 1.00 84.12 101 ARG A O 1
ATOM 822 N N . GLU A 1 102 ? -1.993 -1.421 0.023 1.00 83.50 102 GLU A N 1
ATOM 823 C CA . GLU A 1 102 ? -3.267 -2.075 0.347 1.00 83.50 102 GLU A CA 1
ATOM 824 C C . GLU A 1 102 ? -3.079 -3.261 1.311 1.00 83.50 102 GLU A C 1
ATOM 826 O O . GLU A 1 102 ? -3.907 -3.499 2.192 1.00 83.50 102 GLU A O 1
ATOM 831 N N . SER A 1 103 ? -1.990 -4.022 1.169 1.00 81.19 103 SER A N 1
ATOM 832 C CA . SER A 1 103 ? -1.678 -5.143 2.062 1.00 81.19 103 SER A CA 1
ATOM 833 C C . SER A 1 103 ? -1.228 -4.689 3.455 1.00 81.19 103 SER A C 1
ATOM 835 O O . SER A 1 103 ? -1.616 -5.303 4.452 1.00 81.19 103 SER A O 1
ATOM 837 N N . GLU A 1 104 ? -0.460 -3.602 3.544 1.00 84.31 104 GLU A N 1
ATOM 838 C CA . GLU A 1 104 ? -0.009 -3.008 4.804 1.00 84.31 104 GLU A CA 1
ATOM 839 C C . GLU A 1 104 ? -1.185 -2.401 5.570 1.00 84.31 104 GLU A C 1
ATOM 841 O O . GLU A 1 104 ? -1.353 -2.687 6.755 1.00 84.31 104 GLU A O 1
ATOM 846 N N . GLU A 1 105 ? -2.063 -1.665 4.885 1.00 81.50 105 GLU A N 1
ATOM 847 C CA . GLU A 1 105 ? -3.298 -1.126 5.463 1.00 81.50 105 GLU A CA 1
ATOM 848 C C . GLU A 1 105 ? -4.197 -2.242 6.009 1.00 81.50 105 GLU A C 1
ATOM 850 O O . GLU A 1 105 ? -4.687 -2.155 7.138 1.00 81.50 105 GLU A O 1
ATOM 855 N N . LYS A 1 106 ? -4.357 -3.343 5.259 1.00 79.56 106 LYS A N 1
ATOM 856 C CA . LYS A 1 106 ? -5.074 -4.535 5.741 1.00 79.56 106 LYS A CA 1
ATOM 857 C C . LYS A 1 106 ? -4.403 -5.137 6.974 1.00 79.56 106 LYS A C 1
ATOM 859 O O . LYS A 1 106 ? -5.092 -5.514 7.920 1.00 79.56 106 LYS A O 1
ATOM 864 N N . ARG A 1 107 ? -3.071 -5.235 6.998 1.00 82.00 107 ARG A N 1
ATOM 865 C CA . ARG A 1 107 ? -2.330 -5.801 8.135 1.00 82.00 107 ARG A CA 1
ATOM 866 C C . ARG A 1 107 ? -2.507 -4.961 9.397 1.00 82.00 107 ARG A C 1
ATOM 868 O O . ARG A 1 107 ? -2.754 -5.527 10.461 1.00 82.00 107 ARG A O 1
ATOM 875 N N . GLU A 1 108 ? -2.408 -3.641 9.288 1.00 80.88 108 GLU A N 1
ATOM 876 C CA . GLU A 1 108 ? -2.634 -2.737 10.420 1.00 80.88 108 GLU A CA 1
ATOM 877 C C . GLU A 1 108 ? -4.087 -2.791 10.900 1.00 80.88 108 GLU A C 1
ATOM 879 O O . GLU A 1 108 ? -4.337 -2.892 12.102 1.00 80.88 108 GLU A O 1
ATOM 884 N N . PHE A 1 109 ? -5.046 -2.855 9.975 1.00 80.94 109 PHE A N 1
ATOM 885 C CA . PHE A 1 109 ? -6.453 -3.056 10.308 1.00 80.94 109 PHE A CA 1
ATOM 886 C C . PHE A 1 109 ? -6.684 -4.341 11.123 1.00 80.94 109 PHE A C 1
ATOM 888 O O . PHE A 1 109 ? -7.356 -4.312 12.157 1.00 80.94 109 PHE A O 1
ATOM 895 N N . TYR A 1 110 ? -6.085 -5.464 10.716 1.00 81.31 110 TYR A N 1
ATOM 896 C CA . TYR A 1 110 ? -6.213 -6.728 11.447 1.00 81.31 110 TYR A CA 1
ATOM 897 C C . TYR A 1 110 ? -5.527 -6.705 12.816 1.00 81.31 110 TYR A C 1
ATOM 899 O O . TYR A 1 110 ? -6.113 -7.178 13.789 1.00 81.31 110 TYR A O 1
ATOM 907 N N . LYS A 1 111 ? -4.341 -6.092 12.936 1.00 84.06 111 LYS A N 1
ATOM 908 C CA . LYS A 1 111 ? -3.693 -5.894 14.244 1.00 84.06 111 LYS A CA 1
ATOM 909 C C . LYS A 1 111 ? -4.592 -5.109 15.199 1.00 84.06 111 LYS A C 1
ATOM 911 O O . LYS A 1 111 ? -4.705 -5.461 16.372 1.00 84.06 111 LYS A O 1
ATOM 916 N N . GLN A 1 112 ? -5.237 -4.052 14.707 1.00 83.81 112 GLN A N 1
ATOM 917 C CA . GLN A 1 112 ? -6.143 -3.233 15.513 1.00 83.81 112 GLN A CA 1
ATOM 918 C C . GLN A 1 112 ? -7.413 -4.004 15.897 1.00 83.81 112 GLN A C 1
ATOM 920 O O . GLN A 1 112 ? -7.841 -3.950 17.050 1.00 83.81 112 GLN A O 1
ATOM 925 N N . ARG A 1 113 ? -7.966 -4.814 14.985 1.00 83.38 113 ARG A N 1
ATOM 926 C CA . ARG A 1 113 ? -9.076 -5.734 15.283 1.00 83.38 113 ARG A CA 1
ATOM 927 C C . ARG A 1 113 ? -8.740 -6.699 16.419 1.00 83.38 113 ARG A C 1
ATOM 929 O O . ARG A 1 113 ? -9.554 -6.890 17.322 1.00 83.38 113 ARG A O 1
ATOM 936 N N . ASP A 1 114 ? -7.561 -7.308 16.390 1.00 86.56 114 ASP A N 1
ATOM 937 C CA . ASP A 1 114 ? -7.174 -8.287 17.406 1.00 86.56 114 ASP A CA 1
ATOM 938 C C . ASP A 1 114 ? -6.983 -7.620 18.779 1.00 86.56 114 ASP A C 1
ATOM 940 O O . ASP A 1 114 ? -7.376 -8.191 19.799 1.00 86.56 114 ASP A O 1
ATOM 944 N N . LYS A 1 115 ? -6.510 -6.363 18.816 1.00 87.62 115 LYS A N 1
ATOM 945 C CA . LYS A 1 115 ? -6.536 -5.547 20.042 1.00 87.62 115 LYS A CA 1
ATOM 946 C C . LYS A 1 115 ? -7.965 -5.333 20.550 1.00 87.62 115 LYS A C 1
ATOM 948 O O . LYS A 1 115 ? -8.195 -5.516 21.741 1.00 87.62 115 LYS A O 1
ATOM 953 N N . ILE A 1 116 ? -8.925 -4.992 19.680 1.00 86.94 116 ILE A N 1
ATOM 954 C CA . ILE A 1 116 ? -10.341 -4.822 20.068 1.00 86.94 116 ILE A CA 1
ATOM 955 C C . ILE A 1 116 ? -10.874 -6.105 20.705 1.00 86.94 116 ILE A C 1
ATOM 957 O O . ILE A 1 116 ? -11.425 -6.059 21.804 1.00 86.94 116 ILE A O 1
ATOM 961 N N . ARG A 1 117 ? -10.669 -7.256 20.052 1.00 88.81 117 ARG A N 1
ATOM 962 C CA . ARG A 1 117 ? -11.095 -8.557 20.590 1.00 88.81 117 ARG A CA 1
ATOM 963 C C . ARG A 1 117 ? -10.481 -8.836 21.953 1.00 88.81 117 ARG A C 1
ATOM 965 O O . ARG A 1 117 ? -11.193 -9.288 22.844 1.00 88.81 117 ARG A O 1
ATOM 972 N N . LYS A 1 118 ? -9.192 -8.535 22.127 1.00 90.12 118 LYS A N 1
ATOM 973 C CA . LYS A 1 118 ? -8.505 -8.701 23.408 1.00 90.12 118 LYS A CA 1
ATOM 974 C C . LYS A 1 118 ? -9.135 -7.833 24.499 1.00 90.12 118 LYS A C 1
ATOM 976 O O . LYS A 1 118 ? -9.539 -8.375 25.517 1.00 90.12 118 LYS A O 1
ATOM 981 N N . TYR A 1 119 ? -9.319 -6.534 24.257 1.00 88.62 119 TYR A N 1
ATOM 982 C CA . TYR A 1 119 ? -9.940 -5.631 25.235 1.00 88.62 119 TYR A CA 1
ATOM 983 C C . TYR A 1 119 ? -11.365 -6.049 25.616 1.00 88.62 119 TYR A C 1
ATOM 985 O O . TYR A 1 119 ? -11.714 -6.036 26.794 1.00 88.62 119 TYR A O 1
ATOM 993 N N . VAL A 1 120 ? -12.184 -6.445 24.637 1.00 88.56 120 VAL A N 1
ATOM 994 C CA . VAL A 1 120 ? -13.556 -6.907 24.894 1.00 88.56 120 VAL A CA 1
ATOM 995 C C . VAL A 1 120 ? -13.555 -8.233 25.655 1.00 88.56 120 VAL A C 1
ATOM 997 O O . VAL A 1 120 ? -14.341 -8.401 26.583 1.00 88.56 120 VAL A O 1
ATOM 1000 N N . SER A 1 121 ? -12.660 -9.163 25.307 1.00 89.62 121 SER A N 1
ATOM 1001 C CA . SER A 1 121 ? -12.511 -10.435 26.020 1.00 89.62 121 SER A CA 1
ATOM 1002 C C . SER A 1 121 ? -12.030 -10.238 27.457 1.00 89.62 121 SER A C 1
ATOM 1004 O O . SER A 1 121 ? -12.510 -10.938 28.344 1.00 89.62 121 SER A O 1
ATOM 1006 N N . ASP A 1 122 ? -11.092 -9.323 27.696 1.00 89.31 122 ASP A N 1
ATOM 1007 C CA . ASP A 1 122 ? -10.575 -9.030 29.035 1.00 89.31 122 ASP A CA 1
ATOM 1008 C C . ASP A 1 122 ? -11.676 -8.398 29.901 1.00 89.31 122 ASP A C 1
ATOM 1010 O O . ASP A 1 122 ? -11.919 -8.852 31.019 1.00 89.31 122 ASP A O 1
ATOM 1014 N N . ALA A 1 123 ? -12.429 -7.438 29.350 1.00 87.44 123 ALA A N 1
ATOM 1015 C CA . ALA A 1 123 ? -13.580 -6.849 30.032 1.00 87.44 123 ALA A CA 1
ATOM 1016 C C . ALA A 1 123 ? -14.678 -7.886 30.321 1.00 87.44 123 ALA A C 1
ATOM 1018 O O . ALA A 1 123 ? -15.237 -7.899 31.416 1.00 87.44 123 ALA A O 1
ATOM 1019 N N . ARG A 1 124 ? -14.953 -8.794 29.375 1.00 88.56 124 ARG A N 1
ATOM 1020 C CA . ARG A 1 124 ? -15.909 -9.894 29.563 1.00 88.56 124 ARG A CA 1
ATOM 1021 C C . ARG A 1 124 ? -15.468 -10.855 30.667 1.00 88.56 124 ARG A C 1
ATOM 1023 O O . ARG A 1 124 ? -16.282 -11.211 31.506 1.00 88.56 124 ARG A O 1
ATOM 1030 N N . ARG A 1 125 ? -14.188 -11.236 30.713 1.00 89.50 125 ARG A N 1
ATOM 1031 C CA . ARG A 1 125 ? -13.647 -12.098 31.780 1.00 89.50 125 ARG A CA 1
ATOM 1032 C C . ARG A 1 125 ? -13.746 -11.437 33.152 1.00 89.50 125 ARG A C 1
ATOM 1034 O O . ARG A 1 125 ? -14.184 -12.082 34.099 1.00 89.50 125 ARG A O 1
ATOM 1041 N N . ALA A 1 126 ? -13.383 -10.158 33.258 1.00 88.25 126 ALA A N 1
ATOM 1042 C CA . ALA A 1 126 ? -13.519 -9.400 34.503 1.00 88.25 126 ALA A CA 1
ATOM 1043 C C . ALA A 1 126 ? -14.992 -9.285 34.937 1.00 88.25 126 ALA A C 1
ATOM 1045 O O . ALA A 1 126 ? -15.314 -9.406 36.120 1.00 88.25 126 ALA A O 1
ATOM 1046 N N . TRP A 1 127 ? -15.897 -9.117 33.970 1.00 85.81 127 TRP A N 1
ATOM 1047 C CA . TRP A 1 127 ? -17.337 -9.083 34.200 1.00 85.81 127 TRP A CA 1
ATOM 1048 C C . TRP A 1 127 ? -17.888 -10.427 34.702 1.00 85.81 127 TRP A C 1
ATOM 1050 O O . TRP A 1 127 ? -18.593 -10.470 35.709 1.00 85.81 127 TRP A O 1
ATOM 1060 N N . GLU A 1 128 ? -17.514 -11.535 34.058 1.00 86.94 128 GLU A N 1
ATOM 1061 C CA . GLU A 1 128 ? -17.885 -12.900 34.459 1.00 86.94 128 GLU A CA 1
ATOM 1062 C C . GLU A 1 128 ? -17.324 -13.264 35.846 1.00 86.94 128 GLU A C 1
ATOM 1064 O O . GLU A 1 128 ? -18.002 -13.923 36.636 1.00 86.94 128 GLU A O 1
ATOM 1069 N N . ALA A 1 129 ? -16.139 -12.752 36.196 1.00 88.94 129 ALA A N 1
ATOM 1070 C CA . ALA A 1 129 ? -15.547 -12.867 37.530 1.00 88.94 129 ALA A CA 1
ATOM 1071 C C . ALA A 1 129 ? -16.242 -12.002 38.603 1.00 88.94 129 ALA A C 1
ATOM 1073 O O . ALA A 1 129 ? -15.838 -12.024 39.764 1.00 88.94 129 ALA A O 1
ATOM 1074 N N . ARG A 1 130 ? -17.288 -11.243 38.238 1.00 83.94 130 ARG A N 1
ATOM 1075 C CA . ARG A 1 130 ? -17.991 -10.263 39.089 1.00 83.94 130 ARG A CA 1
ATOM 1076 C C . ARG A 1 130 ? -17.105 -9.113 39.590 1.00 83.94 130 ARG A C 1
ATOM 1078 O O . ARG A 1 130 ? -17.496 -8.387 40.505 1.00 83.94 130 ARG A O 1
ATOM 1085 N N . ASN A 1 131 ? -15.965 -8.870 38.945 1.00 87.75 131 ASN A N 1
ATOM 1086 C CA . ASN A 1 131 ? -15.094 -7.726 39.211 1.00 87.75 131 ASN A CA 1
ATOM 1087 C C . ASN A 1 131 ? -15.551 -6.512 38.392 1.00 87.75 131 ASN A C 1
ATOM 1089 O O . ASN A 1 131 ? -14.892 -6.084 37.446 1.00 87.75 131 ASN A O 1
ATOM 1093 N N . VAL A 1 132 ? -16.692 -5.927 38.768 1.00 84.69 132 VAL A N 1
ATOM 1094 C CA . VAL A 1 132 ? -17.321 -4.812 38.030 1.00 84.69 132 VAL A CA 1
ATOM 1095 C C . VAL A 1 132 ? -16.369 -3.627 37.838 1.00 84.69 132 VAL A C 1
ATOM 1097 O O . VAL A 1 132 ? -16.310 -3.052 36.755 1.00 84.69 132 VAL A O 1
ATOM 1100 N N . LYS A 1 133 ? -15.580 -3.288 38.866 1.00 88.12 133 LYS A N 1
ATOM 1101 C CA . LYS A 1 133 ? -14.614 -2.181 38.806 1.00 88.12 133 LYS A CA 1
ATOM 1102 C C . LYS A 1 133 ? -13.538 -2.410 37.740 1.00 88.12 133 LYS A C 1
ATOM 1104 O O . LYS A 1 133 ? -13.238 -1.503 36.974 1.00 88.12 133 LYS A O 1
ATOM 1109 N N . GLU A 1 134 ? -12.991 -3.621 37.684 1.00 89.31 134 GLU A N 1
ATOM 1110 C CA . GLU A 1 134 ? -11.957 -4.004 36.719 1.00 89.31 134 GLU A CA 1
ATOM 1111 C C . GLU A 1 134 ? -12.527 -4.065 35.295 1.00 89.31 134 GLU A C 1
ATOM 1113 O O . GLU A 1 134 ? -11.908 -3.563 34.359 1.00 89.31 134 GLU A O 1
ATOM 1118 N N . ALA A 1 135 ? -13.744 -4.598 35.138 1.00 86.88 135 ALA A N 1
ATOM 1119 C CA . ALA A 1 135 ? -14.444 -4.630 33.857 1.00 86.88 135 ALA A CA 1
ATOM 1120 C C . ALA A 1 135 ? -14.715 -3.216 33.315 1.00 86.88 135 ALA A C 1
ATOM 1122 O O . ALA A 1 135 ? -14.439 -2.947 32.144 1.00 86.88 135 ALA A O 1
ATOM 1123 N N . LEU A 1 136 ? -15.195 -2.303 34.167 1.00 88.19 136 LEU A N 1
ATOM 1124 C CA . LEU A 1 136 ? -15.424 -0.900 33.814 1.00 88.19 136 LEU A CA 1
ATOM 1125 C C . LEU A 1 136 ? -14.123 -0.197 33.428 1.00 88.19 136 LEU A C 1
ATOM 1127 O O . LEU A 1 136 ? -14.075 0.460 32.393 1.00 88.19 136 LEU A O 1
ATOM 1131 N N . GLU A 1 137 ? -13.058 -0.356 34.215 1.00 90.50 137 GLU A N 1
ATOM 1132 C CA . GLU A 1 137 ? -11.763 0.265 33.927 1.00 90.50 137 GLU A CA 1
ATOM 1133 C C . GLU A 1 137 ? -11.173 -0.243 32.601 1.00 90.50 137 GLU A C 1
ATOM 1135 O O . GLU A 1 137 ? -10.729 0.555 31.768 1.00 90.50 137 GLU A O 1
ATOM 1140 N N . ALA A 1 138 ? -11.239 -1.556 32.355 1.00 88.25 138 ALA A N 1
ATOM 1141 C CA . ALA A 1 138 ? -10.795 -2.164 31.106 1.00 88.25 138 ALA A CA 1
ATOM 1142 C C . ALA A 1 138 ? -11.594 -1.643 29.901 1.00 88.25 138 ALA A C 1
ATOM 1144 O O . ALA A 1 138 ? -11.003 -1.259 28.884 1.00 88.25 138 ALA A O 1
ATOM 1145 N N . LEU A 1 139 ? -12.925 -1.574 30.017 1.00 89.38 139 LEU A N 1
ATOM 1146 C CA . LEU A 1 139 ? -13.791 -1.097 28.941 1.00 89.38 139 LEU A CA 1
ATOM 1147 C C . LEU A 1 139 ? -13.635 0.415 28.705 1.00 89.38 139 LEU A C 1
ATOM 1149 O O . LEU A 1 139 ? -13.648 0.861 27.559 1.00 89.38 139 LEU A O 1
ATOM 1153 N N . HIS A 1 140 ? -13.426 1.207 29.759 1.00 90.81 140 HIS A N 1
ATOM 1154 C CA . HIS A 1 140 ? -13.205 2.650 29.661 1.00 90.81 140 HIS A CA 1
ATOM 1155 C C . HIS A 1 140 ? -11.867 2.965 28.986 1.00 90.81 140 HIS A C 1
ATOM 1157 O O . HIS A 1 140 ? -11.814 3.764 28.049 1.00 90.81 140 HIS A O 1
ATOM 1163 N N . LYS A 1 141 ? -10.797 2.264 29.382 1.00 91.50 141 LYS A N 1
ATOM 1164 C CA . LYS A 1 141 ? -9.481 2.355 28.737 1.00 91.50 141 LYS A CA 1
ATOM 1165 C C . LYS A 1 141 ? -9.552 1.981 27.257 1.00 91.50 141 LYS A C 1
ATOM 1167 O O . LYS A 1 141 ? -8.976 2.678 26.421 1.00 91.50 141 LYS A O 1
ATOM 1172 N N . ALA A 1 142 ? -10.284 0.916 26.929 1.00 88.50 142 ALA A N 1
ATOM 1173 C CA . ALA A 1 142 ? -10.522 0.513 25.549 1.00 88.50 142 ALA A CA 1
ATOM 1174 C C . ALA A 1 142 ? -11.293 1.591 24.772 1.00 88.50 142 ALA A C 1
ATOM 1176 O O . ALA A 1 142 ? -10.884 1.970 23.676 1.00 88.50 142 ALA A O 1
ATOM 1177 N N . ASN A 1 143 ? -12.363 2.142 25.350 1.00 90.25 143 ASN A N 1
ATOM 1178 C CA . ASN A 1 143 ? -13.167 3.173 24.703 1.00 90.25 143 ASN A CA 1
ATOM 1179 C C . ASN A 1 143 ? -12.349 4.441 24.408 1.00 90.25 143 ASN A C 1
ATOM 1181 O O . ASN A 1 143 ? -12.402 4.944 23.289 1.00 90.25 143 ASN A O 1
ATOM 1185 N N . ILE A 1 144 ? -11.534 4.917 25.359 1.00 89.12 144 ILE A N 1
ATOM 1186 C CA . ILE A 1 144 ? -10.640 6.070 25.148 1.00 89.12 144 ILE A CA 1
ATOM 1187 C C . ILE A 1 144 ? -9.673 5.799 23.991 1.00 89.12 144 ILE A C 1
ATOM 1189 O O . ILE A 1 144 ? -9.546 6.635 23.096 1.00 89.12 144 ILE A O 1
ATOM 1193 N N . HIS A 1 145 ? -9.041 4.621 23.972 1.00 88.06 145 HIS A N 1
ATOM 1194 C CA . HIS A 1 145 ? -8.123 4.227 22.903 1.00 88.06 145 HIS A CA 1
ATOM 1195 C C . HIS A 1 145 ? -8.810 4.217 21.527 1.00 88.06 145 HIS A C 1
ATOM 1197 O O . HIS A 1 145 ? -8.271 4.740 20.553 1.00 88.06 145 HIS A O 1
ATOM 1203 N N . PHE A 1 146 ? -10.025 3.671 21.421 1.00 87.19 146 PHE A N 1
ATOM 1204 C CA . PHE A 1 146 ? -10.743 3.657 20.141 1.00 87.19 146 PHE A CA 1
ATOM 1205 C C . PHE A 1 146 ? -11.298 5.019 19.741 1.00 87.19 146 PHE A C 1
ATOM 1207 O O . PHE A 1 146 ? -11.412 5.294 18.550 1.00 87.19 146 PHE A O 1
ATOM 1214 N N . GLN A 1 147 ? -11.595 5.900 20.695 1.00 88.31 147 GLN A N 1
ATOM 1215 C CA . GLN A 1 147 ? -11.948 7.282 20.386 1.00 88.31 147 GLN A CA 1
ATOM 1216 C C . GLN A 1 147 ? -10.757 8.085 19.866 1.00 88.31 147 GLN A C 1
ATOM 1218 O O . GLN A 1 147 ? -10.942 8.871 18.936 1.00 88.31 147 GLN A O 1
ATOM 1223 N N . SER A 1 148 ? -9.553 7.901 20.423 1.00 88.75 148 SER A N 1
ATOM 1224 C CA . SER A 1 148 ? -8.350 8.547 19.884 1.00 88.75 148 SER A CA 1
ATOM 1225 C C . SER A 1 148 ? -8.032 8.025 18.485 1.00 88.75 148 SER A C 1
ATOM 1227 O O . SER A 1 148 ? -7.925 8.818 17.556 1.00 88.75 148 SER A O 1
ATOM 1229 N N . GLU A 1 149 ? -8.032 6.703 18.295 1.00 85.69 149 GLU A N 1
ATOM 1230 C CA . GLU A 1 149 ? -7.811 6.082 16.979 1.00 85.69 149 GLU A CA 1
ATOM 1231 C C . GLU A 1 149 ? -8.881 6.510 15.954 1.00 85.69 149 GLU A C 1
ATOM 1233 O O . GLU A 1 149 ? -8.572 6.745 14.790 1.00 85.69 149 GLU A O 1
ATOM 1238 N N . ALA A 1 150 ? -10.141 6.706 16.367 1.00 86.00 150 ALA A N 1
ATOM 1239 C CA . ALA A 1 150 ? -11.197 7.223 15.490 1.00 86.00 150 ALA A CA 1
ATOM 1240 C C . ALA A 1 150 ? -10.965 8.669 15.019 1.00 86.00 150 ALA A C 1
ATOM 1242 O O . ALA A 1 150 ? -11.475 9.049 13.962 1.00 86.00 150 ALA A O 1
ATOM 1243 N N . ARG A 1 151 ? -10.262 9.497 15.807 1.00 86.69 151 ARG A N 1
ATOM 1244 C CA . ARG A 1 151 ? -9.924 10.879 15.421 1.00 86.69 151 ARG A CA 1
ATOM 1245 C C . ARG A 1 151 ? -8.818 10.906 14.375 1.00 86.69 151 ARG A C 1
ATOM 1247 O O . ARG A 1 151 ? -8.895 11.717 13.455 1.00 86.69 151 ARG A O 1
ATOM 1254 N N . ASP A 1 152 ? -7.857 10.000 14.499 1.00 85.50 152 ASP A N 1
ATOM 1255 C CA . ASP A 1 152 ? -6.702 9.924 13.603 1.00 85.50 152 ASP A CA 1
ATOM 1256 C C . ASP A 1 152 ? -7.021 9.142 12.315 1.00 85.50 152 ASP A C 1
ATOM 1258 O O . ASP A 1 152 ? -6.458 9.404 11.247 1.00 85.50 152 ASP A O 1
ATOM 1262 N N . ALA A 1 153 ? -7.980 8.216 12.380 1.00 82.44 153 ALA A N 1
ATOM 1263 C CA . ALA A 1 153 ? -8.408 7.401 11.254 1.00 82.44 153 ALA A CA 1
ATOM 1264 C C . ALA A 1 153 ? -9.206 8.181 10.188 1.00 82.44 153 ALA A C 1
ATOM 1266 O O . ALA A 1 153 ? -10.047 9.041 10.473 1.00 82.44 153 ALA A O 1
ATOM 1267 N N . LYS A 1 154 ? -9.022 7.795 8.918 1.00 77.31 154 LYS A N 1
ATOM 1268 C CA . LYS A 1 154 ? -9.762 8.321 7.757 1.00 77.31 154 LYS A CA 1
ATOM 1269 C C . LYS A 1 154 ? -10.507 7.201 7.030 1.00 77.31 154 LYS A C 1
ATOM 1271 O O . LYS A 1 154 ? -10.050 6.065 6.986 1.00 77.31 154 LYS A O 1
ATOM 1276 N N . GLY A 1 155 ? -11.649 7.526 6.427 1.00 76.81 155 GLY A N 1
ATOM 1277 C CA . GLY A 1 155 ? -12.421 6.574 5.622 1.00 76.81 155 GLY A CA 1
ATOM 1278 C C . GLY A 1 155 ? -13.067 5.453 6.446 1.00 76.81 155 GLY A C 1
ATOM 1279 O O . GLY A 1 155 ? -13.681 5.705 7.483 1.00 76.81 155 GLY A O 1
ATOM 1280 N N . ILE A 1 156 ? -12.954 4.211 5.966 1.00 72.25 156 ILE A N 1
ATOM 1281 C CA . ILE A 1 156 ? -13.664 3.036 6.507 1.00 72.25 156 ILE A CA 1
ATOM 1282 C C . ILE A 1 156 ? -13.236 2.715 7.949 1.00 72.25 156 ILE A C 1
ATOM 1284 O O . ILE A 1 156 ? -14.074 2.355 8.776 1.00 72.25 156 ILE A O 1
ATOM 1288 N N . SER A 1 157 ? -11.956 2.902 8.285 1.00 78.38 157 SER A N 1
ATOM 1289 C CA . SER A 1 157 ? -11.443 2.669 9.642 1.00 78.38 157 SER A CA 1
ATOM 1290 C C . SER A 1 157 ? -12.068 3.620 10.666 1.00 78.38 157 SER A C 1
ATOM 1292 O O . SER A 1 157 ? -12.431 3.188 11.755 1.00 78.38 157 SER A O 1
ATOM 1294 N N . ASN A 1 158 ? -12.304 4.882 10.297 1.00 82.25 158 ASN A N 1
ATOM 1295 C CA . ASN A 1 158 ? -12.984 5.857 11.155 1.00 82.25 158 ASN A CA 1
ATOM 1296 C C . ASN A 1 158 ? -14.420 5.422 11.478 1.00 82.25 158 ASN A C 1
ATOM 1298 O O . ASN A 1 158 ? -14.826 5.396 12.641 1.00 82.25 158 ASN A O 1
ATOM 1302 N N . TYR A 1 159 ? -15.179 5.017 10.453 1.00 83.44 159 TYR A N 1
ATOM 1303 C CA . TYR A 1 159 ? -16.539 4.513 10.644 1.00 83.44 159 TYR A CA 1
ATOM 1304 C C . TYR A 1 159 ? -16.569 3.294 11.577 1.00 83.44 159 TYR A C 1
ATOM 1306 O O . TYR A 1 159 ? -17.399 3.233 12.491 1.00 83.44 159 TYR A O 1
ATOM 1314 N N . LEU A 1 160 ? -15.634 2.356 11.392 1.00 84.81 160 LEU A N 1
ATOM 1315 C CA . LEU A 1 160 ? -15.516 1.186 12.255 1.00 84.81 160 LEU A CA 1
ATOM 1316 C C . LEU A 1 160 ? -15.210 1.586 13.705 1.00 84.81 160 LEU A C 1
ATOM 1318 O O . LEU A 1 160 ? -15.945 1.184 14.607 1.00 84.81 160 LEU A O 1
ATOM 1322 N N . TYR A 1 161 ? -14.179 2.404 13.944 1.00 87.75 161 TYR A N 1
ATOM 1323 C CA . TYR A 1 161 ? -13.797 2.803 15.302 1.00 87.75 161 TYR A CA 1
ATOM 1324 C C . TYR A 1 161 ? -14.905 3.571 16.022 1.00 87.75 161 TYR A C 1
ATOM 1326 O O . TYR A 1 161 ? -15.169 3.309 17.195 1.00 87.75 161 TYR A O 1
ATOM 1334 N N . ARG A 1 162 ? -15.625 4.457 15.322 1.00 87.38 162 ARG A N 1
ATOM 1335 C CA . ARG A 1 162 ? -16.796 5.145 15.886 1.00 87.38 162 ARG A CA 1
ATOM 1336 C C . ARG A 1 162 ? -17.913 4.178 16.251 1.00 87.38 162 ARG A C 1
ATOM 1338 O O . ARG A 1 162 ? -18.522 4.323 17.308 1.00 87.38 162 ARG A O 1
ATOM 1345 N N . THR A 1 163 ? -18.177 3.190 15.400 1.00 88.06 163 THR A N 1
ATOM 1346 C CA . THR A 1 163 ? -19.209 2.177 15.657 1.00 88.06 163 THR A CA 1
ATOM 1347 C C . THR A 1 163 ? -18.853 1.333 16.879 1.00 88.06 163 THR A C 1
ATOM 1349 O O . THR A 1 163 ? -19.698 1.133 17.750 1.00 88.06 163 THR A O 1
ATOM 1352 N N . ILE A 1 164 ? -17.596 0.895 16.982 1.00 88.94 164 ILE A N 1
ATOM 1353 C CA . ILE A 1 164 ? -17.086 0.124 18.122 1.00 88.94 164 ILE A CA 1
ATOM 1354 C C . ILE A 1 164 ? -17.146 0.952 19.402 1.00 88.94 164 ILE A C 1
ATOM 1356 O O . ILE A 1 164 ? -17.713 0.491 20.388 1.00 88.94 164 ILE A O 1
ATOM 1360 N N . SER A 1 165 ? -16.633 2.185 19.379 1.00 89.12 165 SER A N 1
ATOM 1361 C CA . SER A 1 165 ? -16.669 3.088 20.534 1.00 89.12 165 SER A CA 1
ATOM 1362 C C . SER A 1 165 ? -18.102 3.336 21.007 1.00 89.12 165 SER A C 1
ATOM 1364 O O . SER A 1 165 ? -18.377 3.255 22.201 1.00 89.12 165 SER A O 1
ATOM 1366 N N . ARG A 1 166 ? -19.053 3.535 20.084 1.00 90.31 166 ARG A N 1
ATOM 1367 C CA . ARG A 1 166 ? -20.467 3.717 20.434 1.00 90.31 166 ARG A CA 1
ATOM 1368 C C . ARG A 1 166 ? -21.055 2.488 21.128 1.00 90.31 166 ARG A C 1
ATOM 1370 O O . ARG A 1 166 ? -21.764 2.640 22.117 1.00 90.31 166 ARG A O 1
ATOM 1377 N N . ARG A 1 167 ? -20.752 1.281 20.639 1.00 89.44 167 ARG A N 1
ATOM 1378 C CA . ARG A 1 167 ? -21.213 0.024 21.257 1.00 89.44 167 ARG A CA 1
ATOM 1379 C C . ARG A 1 167 ? -20.541 -0.229 22.611 1.00 89.44 167 ARG A C 1
ATOM 1381 O O . ARG A 1 167 ? -21.211 -0.644 23.550 1.00 89.44 167 ARG A O 1
ATOM 1388 N N . MET A 1 168 ? -19.253 0.089 22.750 1.00 89.56 168 MET A N 1
ATOM 1389 C CA . MET A 1 168 ? -18.561 0.051 24.045 1.00 89.56 168 MET A CA 1
ATOM 1390 C C . MET A 1 168 ? -19.178 1.036 25.033 1.00 89.56 168 MET A C 1
ATOM 1392 O O . MET A 1 168 ? -19.393 0.692 26.187 1.00 89.56 168 MET A O 1
ATOM 1396 N N . GLN A 1 169 ? -19.525 2.240 24.588 1.00 91.31 169 GLN A N 1
ATOM 1397 C CA . GLN A 1 169 ? -20.174 3.224 25.443 1.00 91.31 169 GLN A CA 1
ATOM 1398 C C . GLN A 1 169 ? -21.569 2.767 25.888 1.00 91.31 169 GLN A C 1
ATOM 1400 O O . GLN A 1 169 ? -21.912 2.946 27.048 1.00 91.31 169 GLN A O 1
ATOM 1405 N N . GLN A 1 170 ? -22.336 2.100 25.019 1.00 89.88 170 GLN A N 1
ATOM 1406 C CA . GLN A 1 170 ? -23.601 1.461 25.408 1.00 89.88 170 GLN A CA 1
ATOM 1407 C C . GLN A 1 170 ? -23.398 0.375 26.474 1.00 89.88 170 GLN A C 1
ATOM 1409 O O . GLN A 1 170 ? -24.170 0.310 27.428 1.00 89.88 170 GLN A O 1
ATOM 1414 N N . ALA A 1 171 ? -22.354 -0.449 26.341 1.00 88.00 171 ALA A N 1
ATOM 1415 C CA . ALA A 1 171 ? -22.010 -1.455 27.343 1.00 88.00 171 ALA A CA 1
ATOM 1416 C C . ALA A 1 171 ? -21.572 -0.822 28.676 1.00 88.00 171 ALA A C 1
ATOM 1418 O O . ALA A 1 171 ? -22.031 -1.268 29.722 1.00 88.00 171 ALA A O 1
ATOM 1419 N N . LEU A 1 172 ? -20.757 0.242 28.642 1.00 89.31 172 LEU A N 1
ATOM 1420 C CA . LEU A 1 172 ? -20.373 1.018 29.829 1.00 89.31 172 LEU A CA 1
ATOM 1421 C C . LEU A 1 172 ? -21.603 1.570 30.549 1.00 89.31 172 LEU A C 1
ATOM 1423 O O . LEU A 1 172 ? -21.773 1.328 31.738 1.00 89.31 172 LEU A O 1
ATOM 1427 N N . THR A 1 173 ? -22.488 2.257 29.823 1.00 88.81 173 THR A N 1
ATOM 1428 C CA . THR A 1 173 ? -23.702 2.826 30.413 1.00 88.81 173 THR A CA 1
ATOM 1429 C C . THR A 1 173 ? -24.578 1.736 31.023 1.00 88.81 173 THR A C 1
ATOM 1431 O O . THR A 1 173 ? -25.026 1.901 32.148 1.00 88.81 173 THR A O 1
ATOM 1434 N N . ALA A 1 174 ? -24.754 0.591 30.353 1.00 86.12 174 ALA A N 1
ATOM 1435 C CA . ALA A 1 174 ? -25.512 -0.529 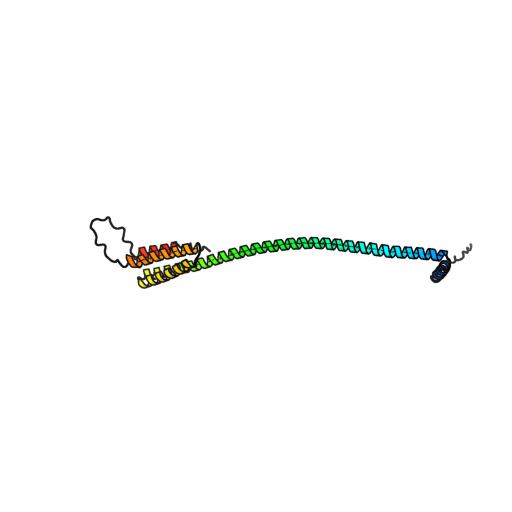30.912 1.00 86.12 174 ALA A CA 1
ATOM 1436 C C . ALA A 1 174 ? -24.878 -1.098 32.198 1.00 86.12 174 ALA A C 1
ATOM 1438 O O . ALA A 1 174 ? -25.595 -1.409 33.148 1.00 86.12 174 ALA A O 1
ATOM 1439 N N . MET A 1 175 ? -23.545 -1.206 32.259 1.00 84.56 175 MET A N 1
ATOM 1440 C CA . MET A 1 175 ? -22.839 -1.625 33.477 1.00 84.56 175 MET A CA 1
ATOM 1441 C C . MET A 1 175 ? -23.019 -0.614 34.625 1.00 84.56 175 MET A C 1
ATOM 1443 O O . MET A 1 175 ? -23.174 -1.025 35.774 1.00 84.56 175 MET A O 1
ATOM 1447 N N . GLU A 1 176 ? -23.012 0.689 34.325 1.00 85.25 176 GLU A N 1
ATOM 1448 C CA . GLU A 1 176 ? -23.126 1.776 35.309 1.00 85.25 176 GLU A CA 1
ATOM 1449 C C . GLU A 1 176 ? -24.560 1.976 35.828 1.00 85.25 176 GLU A C 1
ATOM 1451 O O . GLU A 1 176 ? -24.756 2.134 37.033 1.00 85.25 176 GLU A O 1
ATOM 1456 N N . THR A 1 177 ? -25.567 1.979 34.947 1.00 81.19 177 THR A N 1
ATOM 1457 C CA . THR A 1 177 ? -26.951 2.342 35.301 1.00 81.19 177 THR A CA 1
ATOM 1458 C C . THR A 1 177 ? -27.802 1.145 35.693 1.00 81.19 177 THR A C 1
ATOM 1460 O O . THR A 1 177 ? -28.518 1.197 36.695 1.00 81.19 177 THR A O 1
ATOM 1463 N N . ASP A 1 178 ? -27.731 0.060 34.924 1.00 64.62 178 ASP A N 1
ATOM 1464 C CA . ASP A 1 178 ? -28.718 -1.020 35.011 1.00 64.62 178 ASP A CA 1
ATOM 1465 C C . ASP A 1 178 ? -28.315 -2.071 36.050 1.00 64.62 178 ASP A C 1
ATOM 1467 O O . ASP A 1 178 ? -29.176 -2.660 36.701 1.00 64.62 178 ASP A O 1
ATOM 1471 N N . CYS A 1 179 ? -27.012 -2.277 36.268 1.00 65.44 179 CYS A N 1
ATOM 1472 C CA . CYS A 1 179 ? -26.526 -3.252 37.250 1.00 65.44 179 CYS A CA 1
ATOM 1473 C C . CYS A 1 179 ? -26.374 -2.672 38.667 1.00 65.44 179 CYS A C 1
ATOM 1475 O O . CYS A 1 179 ? -26.313 -3.433 39.632 1.00 65.4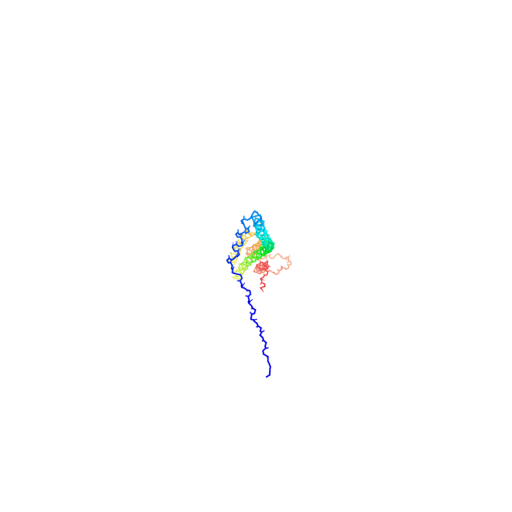4 179 CYS A O 1
ATOM 1477 N N . ALA A 1 180 ? -26.351 -1.342 38.816 1.00 54.12 180 ALA A N 1
ATOM 1478 C CA . ALA A 1 180 ? -26.422 -0.676 40.120 1.00 54.12 180 ALA A CA 1
ATOM 1479 C C . ALA A 1 180 ? -27.848 -0.709 40.706 1.00 54.12 180 ALA A C 1
ATOM 1481 O O . ALA A 1 180 ? -28.035 -0.679 41.925 1.00 54.12 180 ALA A O 1
ATOM 1482 N N . ALA A 1 181 ? -28.867 -0.818 39.848 1.00 48.94 181 ALA A N 1
ATOM 1483 C CA . ALA A 1 181 ? -30.269 -0.896 40.226 1.00 48.94 181 ALA A CA 1
ATOM 1484 C C . ALA A 1 181 ? -30.697 -2.338 40.549 1.00 48.94 181 ALA A C 1
ATOM 1486 O O . ALA A 1 181 ? -31.621 -2.885 39.959 1.00 48.94 181 ALA A O 1
ATOM 1487 N N . GLY A 1 182 ? -30.108 -2.933 41.586 1.00 48.62 182 GLY A N 1
ATOM 1488 C CA . GLY A 1 182 ? -30.733 -4.045 42.312 1.00 48.62 182 GLY A CA 1
ATOM 1489 C C . GLY A 1 182 ? -31.976 -3.606 43.102 1.00 48.62 182 GLY A C 1
ATOM 1490 O O . GLY A 1 182 ? -32.168 -4.054 44.229 1.00 48.62 182 GLY A O 1
ATOM 1491 N N . LYS A 1 183 ? -32.796 -2.679 42.582 1.00 41.78 183 LYS A N 1
ATOM 1492 C CA . LYS A 1 183 ? -34.066 -2.327 43.219 1.00 41.78 183 LYS A CA 1
ATOM 1493 C C . LYS A 1 183 ? -35.119 -3.314 42.727 1.00 41.78 183 LYS A C 1
ATOM 1495 O O . LYS A 1 183 ? -35.388 -3.333 41.526 1.00 41.78 183 LYS A O 1
ATOM 1500 N N . PRO A 1 184 ? -35.718 -4.128 43.616 1.00 42.19 184 PRO A N 1
ATOM 1501 C CA . PRO A 1 184 ? -36.847 -4.950 43.227 1.00 42.19 184 PRO A CA 1
ATOM 1502 C C . PRO A 1 184 ? -37.922 -4.018 42.674 1.00 42.19 184 PRO A C 1
ATOM 1504 O O . PRO A 1 184 ? -38.270 -3.018 43.308 1.00 42.19 184 PRO A O 1
ATOM 1507 N N . VAL A 1 185 ? -38.406 -4.332 41.475 1.00 48.25 185 VAL A N 1
ATOM 1508 C CA . VAL A 1 185 ? -39.609 -3.730 40.911 1.00 48.25 185 VAL A CA 1
ATOM 1509 C C . VAL A 1 185 ? -40.711 -3.967 41.942 1.00 48.25 185 VAL A C 1
ATOM 1511 O O . VAL A 1 185 ? -41.185 -5.090 42.102 1.00 48.25 185 VAL A O 1
ATOM 1514 N N . GLN A 1 186 ? -41.052 -2.938 42.722 1.00 44.91 186 GLN A N 1
ATOM 1515 C CA . GLN A 1 186 ? -42.250 -2.963 43.548 1.00 44.91 186 GLN A CA 1
ATOM 1516 C C . GLN A 1 186 ? -43.416 -3.082 42.573 1.00 44.91 186 GLN A C 1
ATOM 1518 O O . GLN A 1 186 ? -43.686 -2.161 41.805 1.00 44.91 186 GLN A O 1
ATOM 1523 N N . GLY A 1 187 ? -44.021 -4.268 42.544 1.00 42.41 187 GLY A N 1
ATOM 1524 C CA . GLY A 1 187 ? -45.097 -4.597 41.628 1.00 42.41 187 GLY A CA 1
ATOM 1525 C C . GLY A 1 187 ? -46.252 -3.619 41.789 1.00 42.41 187 GLY A C 1
ATOM 1526 O O . GLY A 1 187 ? -46.885 -3.563 42.842 1.00 42.41 187 GLY A O 1
ATOM 1527 N N . SER A 1 188 ? -46.544 -2.876 40.724 1.00 49.53 188 SER A N 1
ATOM 1528 C CA . SER A 1 188 ? -47.901 -2.397 40.510 1.00 49.53 188 SER A CA 1
ATOM 1529 C C . SER A 1 188 ? -48.719 -3.610 40.052 1.00 49.53 188 SER A C 1
ATOM 1531 O O . SER A 1 188 ? -48.277 -4.391 39.210 1.00 49.53 188 SER A O 1
ATOM 1533 N N . ALA A 1 189 ? -49.867 -3.841 40.686 1.00 53.62 189 ALA A N 1
ATOM 1534 C CA . ALA A 1 189 ? -50.627 -5.091 40.612 1.00 53.62 189 ALA A CA 1
ATOM 1535 C C . ALA A 1 189 ? -51.340 -5.342 39.265 1.00 53.62 189 ALA A C 1
ATOM 1537 O O . ALA A 1 189 ? -52.264 -6.150 39.208 1.00 53.62 189 ALA A O 1
ATOM 1538 N N . PHE A 1 190 ? -50.965 -4.643 38.191 1.00 54.78 190 PHE A N 1
ATOM 1539 C CA . PHE A 1 190 ? -51.712 -4.656 36.936 1.00 54.78 190 PHE A CA 1
ATOM 1540 C C . PHE A 1 190 ? -50.809 -4.408 35.721 1.00 54.78 190 PHE A C 1
ATOM 1542 O O . PHE A 1 190 ? -50.985 -3.448 34.980 1.00 54.78 190 PHE A O 1
ATOM 1549 N N . GLU A 1 191 ? -49.828 -5.278 35.496 1.00 51.44 191 GLU A N 1
ATOM 1550 C CA . GLU A 1 191 ? -49.052 -5.262 34.253 1.00 51.44 191 GLU A CA 1
ATOM 1551 C C . GLU A 1 191 ? -48.778 -6.707 33.799 1.00 51.44 191 GLU A C 1
ATOM 1553 O O . GLU A 1 191 ? -48.525 -7.564 34.654 1.00 51.44 191 GLU A O 1
ATOM 1558 N N . PRO A 1 192 ? -48.916 -7.030 32.492 1.00 53.66 192 PRO A N 1
ATOM 1559 C CA . PRO A 1 192 ? -48.681 -8.376 31.963 1.00 53.66 192 PRO A CA 1
ATOM 1560 C C . PRO A 1 192 ? -47.303 -8.897 32.387 1.00 53.66 192 PRO A C 1
ATOM 1562 O O . PRO A 1 192 ? -46.403 -8.086 32.616 1.00 53.66 192 PRO A O 1
ATOM 1565 N N . PRO A 1 193 ? -47.124 -10.231 32.506 1.00 46.88 193 PRO A N 1
ATOM 1566 C CA . PRO A 1 193 ? -45.922 -10.812 33.091 1.00 46.88 193 PRO A CA 1
ATOM 1567 C C . PRO A 1 193 ? -44.687 -10.194 32.430 1.00 46.88 193 PRO A C 1
ATOM 1569 O O . PRO A 1 193 ? -44.572 -10.264 31.200 1.00 46.88 193 PRO A O 1
ATOM 1572 N N . PRO A 1 194 ? -43.796 -9.545 33.204 1.00 53.62 194 PRO A N 1
ATOM 1573 C CA . PRO A 1 194 ? -42.608 -8.946 32.631 1.00 53.62 194 PRO A CA 1
ATOM 1574 C C . PRO A 1 194 ? -41.839 -10.054 31.915 1.00 53.62 194 PRO A C 1
ATOM 1576 O O . PRO A 1 194 ? -41.679 -11.154 32.455 1.00 53.62 194 PRO A O 1
ATOM 1579 N N . ALA A 1 195 ? -41.396 -9.771 30.686 1.00 52.06 195 ALA A N 1
ATOM 1580 C CA . ALA A 1 195 ? -40.453 -10.625 29.972 1.00 52.06 195 ALA A CA 1
ATOM 1581 C C . ALA A 1 195 ? -39.357 -11.076 30.954 1.00 52.06 195 ALA A C 1
ATOM 1583 O O . ALA A 1 195 ? -38.965 -10.260 31.799 1.00 52.06 195 ALA A O 1
ATOM 1584 N N . PRO A 1 196 ? -38.899 -12.346 30.899 1.00 51.31 196 PRO A N 1
ATOM 1585 C CA . PRO A 1 196 ? -37.979 -12.881 31.896 1.00 51.31 196 PRO A CA 1
ATOM 1586 C C . PRO A 1 196 ? -36.838 -11.887 32.063 1.00 51.31 196 PRO A C 1
ATOM 1588 O O . PRO A 1 196 ? -36.221 -11.504 31.068 1.00 51.31 196 PRO A O 1
ATOM 1591 N N . ALA A 1 197 ? -36.651 -11.394 33.290 1.00 55.84 197 ALA A N 1
ATOM 1592 C CA . ALA A 1 197 ? -35.672 -10.366 33.591 1.00 55.84 197 ALA A CA 1
ATOM 1593 C C . ALA A 1 197 ? -34.299 -10.900 33.181 1.00 55.84 197 ALA A C 1
ATOM 1595 O O . ALA A 1 197 ? -33.682 -11.675 33.910 1.00 55.84 197 ALA A O 1
ATOM 1596 N N . VAL A 1 198 ? -33.869 -10.547 31.967 1.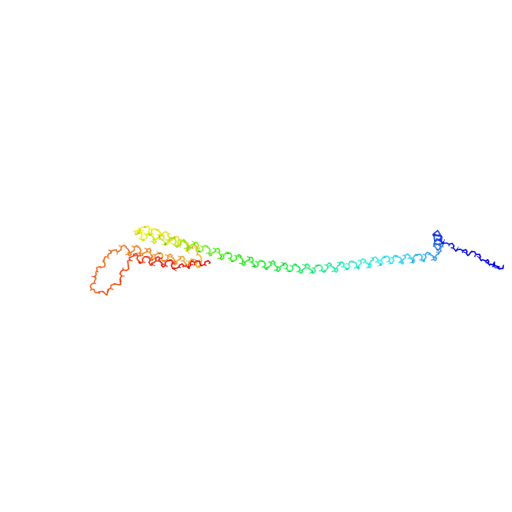00 62.88 198 VAL A N 1
ATOM 1597 C CA . VAL A 1 198 ? -32.555 -10.896 31.440 1.00 62.88 198 VAL A CA 1
ATOM 1598 C C . VAL A 1 198 ? -31.574 -10.388 32.476 1.00 62.88 198 VAL A C 1
ATOM 1600 O O . VAL A 1 198 ? -31.596 -9.197 32.806 1.00 62.88 198 VAL A O 1
ATOM 1603 N N . SER A 1 199 ? -30.787 -11.297 33.053 1.00 78.00 199 SER A N 1
ATOM 1604 C CA . SER A 1 199 ? -29.882 -10.918 34.126 1.00 78.00 199 SER A CA 1
ATOM 1605 C C . SER A 1 199 ? -28.966 -9.809 33.607 1.00 78.00 199 SER A C 1
ATOM 1607 O O . SER A 1 199 ? -28.609 -9.785 32.424 1.00 78.00 199 SER A O 1
ATOM 1609 N N . CYS A 1 200 ? -28.594 -8.855 34.464 1.00 81.50 200 CYS A N 1
ATOM 1610 C CA . CYS A 1 200 ? -27.727 -7.754 34.030 1.00 81.50 200 CYS A CA 1
ATOM 1611 C C . CYS A 1 200 ? -26.435 -8.283 33.383 1.00 81.50 200 CYS A C 1
ATOM 1613 O O . CYS A 1 200 ? -25.911 -7.710 32.428 1.00 81.50 200 CYS A O 1
ATOM 1615 N N . LEU A 1 201 ? -25.989 -9.452 33.855 1.00 81.81 201 LEU A N 1
ATOM 1616 C CA . LEU A 1 201 ? -24.874 -10.195 33.300 1.00 81.81 201 LEU A CA 1
ATOM 1617 C C . LEU A 1 201 ? -25.108 -10.614 31.840 1.00 81.81 201 LEU A C 1
ATOM 1619 O O . LEU A 1 201 ? -24.253 -10.341 31.000 1.00 81.81 201 LEU A O 1
ATOM 1623 N N . ASP A 1 202 ? -26.264 -11.195 31.519 1.00 84.31 202 ASP A N 1
ATOM 1624 C CA . ASP A 1 202 ? -26.619 -11.619 30.158 1.00 84.31 202 ASP A CA 1
ATOM 1625 C C . ASP A 1 202 ? -26.777 -10.431 29.202 1.00 84.31 202 ASP A C 1
ATOM 1627 O O . ASP A 1 202 ? -26.324 -10.485 28.057 1.00 84.31 202 ASP A O 1
ATOM 1631 N N . ARG A 1 203 ? -27.362 -9.321 29.675 1.00 84.69 203 ARG A N 1
ATOM 1632 C CA . ARG A 1 203 ? -27.509 -8.097 28.871 1.00 84.69 203 ARG A CA 1
ATOM 1633 C C . ARG A 1 203 ? -26.148 -7.502 28.514 1.00 84.69 203 ARG A C 1
ATOM 1635 O O . ARG A 1 203 ? -25.900 -7.191 27.349 1.00 84.69 203 ARG A O 1
ATOM 1642 N N . VAL A 1 204 ? -25.257 -7.363 29.494 1.00 85.88 204 VAL A N 1
ATOM 1643 C CA . VAL A 1 204 ? -23.900 -6.850 29.268 1.00 85.88 204 VAL A CA 1
ATOM 1644 C C . VAL A 1 204 ? -23.106 -7.793 28.362 1.00 85.88 204 VAL A C 1
ATOM 1646 O O . VAL A 1 204 ? -22.465 -7.330 27.420 1.00 85.88 204 VAL A O 1
ATOM 1649 N N . ASN A 1 205 ? -23.218 -9.109 28.557 1.00 87.31 205 ASN A N 1
ATOM 1650 C CA . ASN A 1 205 ? -22.593 -10.096 27.676 1.00 87.31 205 ASN A CA 1
ATOM 1651 C C . ASN A 1 205 ? -23.106 -9.994 26.233 1.00 87.31 205 ASN A C 1
ATOM 1653 O O . ASN A 1 205 ? -22.302 -10.047 25.305 1.00 87.31 205 ASN A O 1
ATOM 1657 N N . SER A 1 206 ? -24.409 -9.776 26.032 1.00 89.19 206 SER A N 1
ATOM 1658 C CA . SER A 1 206 ? -24.989 -9.537 24.705 1.00 89.19 206 SER A CA 1
ATOM 1659 C C . SER A 1 206 ? -24.425 -8.271 24.057 1.00 89.19 206 SER A C 1
ATOM 1661 O O . SER A 1 206 ? -24.080 -8.283 22.877 1.00 89.19 206 SER A O 1
ATOM 1663 N N . LEU A 1 207 ? -24.287 -7.177 24.813 1.00 88.88 207 LEU A N 1
ATOM 1664 C CA . LEU A 1 207 ? -23.719 -5.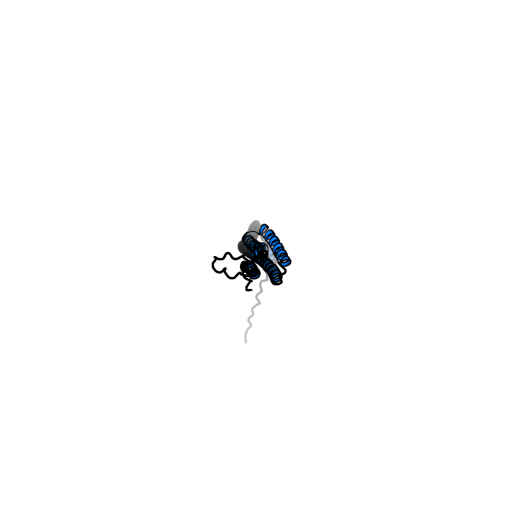925 24.301 1.00 88.88 207 LEU A CA 1
ATOM 1665 C C . LEU A 1 207 ? -22.240 -6.079 23.929 1.00 88.88 207 LEU A C 1
ATOM 1667 O O . LEU A 1 207 ? -21.828 -5.624 22.862 1.00 88.88 207 LEU A O 1
ATOM 1671 N N . LEU A 1 208 ? -21.449 -6.762 24.761 1.00 87.75 208 LEU A N 1
ATOM 1672 C CA . LEU A 1 208 ? -20.051 -7.073 24.456 1.00 87.75 208 LEU A CA 1
ATOM 1673 C C . LEU A 1 208 ? -19.935 -8.001 23.239 1.00 87.75 208 LEU A C 1
ATOM 1675 O O . LEU A 1 208 ? -19.070 -7.787 22.391 1.00 87.75 208 LEU A O 1
ATOM 1679 N N . GLN A 1 209 ? -20.838 -8.974 23.096 1.00 89.69 209 GLN A N 1
ATOM 1680 C CA . GLN A 1 209 ? -20.886 -9.847 21.926 1.00 89.69 209 GLN A CA 1
ATOM 1681 C C . GLN A 1 209 ? -21.191 -9.055 20.650 1.00 89.69 209 GLN A C 1
ATOM 1683 O O . GLN A 1 209 ? -20.486 -9.210 19.657 1.00 89.69 209 GLN A O 1
ATOM 1688 N N . HIS A 1 210 ? -22.124 -8.100 20.696 1.00 88.44 210 HIS A N 1
ATOM 1689 C CA . HIS A 1 210 ? -22.370 -7.201 19.569 1.00 88.44 210 HIS A CA 1
ATOM 1690 C C . HIS A 1 210 ? -21.143 -6.367 19.183 1.00 88.44 210 HIS A C 1
ATOM 1692 O O . HIS A 1 210 ? -21.022 -5.985 18.020 1.00 88.44 210 HIS A O 1
ATOM 1698 N N . VAL A 1 211 ? -20.230 -6.051 20.108 1.00 86.38 211 VAL A N 1
ATOM 1699 C CA . VAL A 1 211 ? -18.959 -5.396 19.752 1.00 86.38 211 VAL A CA 1
ATOM 1700 C C . VAL A 1 211 ? -18.073 -6.347 18.943 1.00 86.38 211 VAL A C 1
ATOM 1702 O O . VAL A 1 211 ? -17.480 -5.916 17.957 1.00 86.38 211 VAL A O 1
ATOM 1705 N N . ILE A 1 212 ? -18.009 -7.627 19.320 1.00 85.88 212 ILE A N 1
ATOM 1706 C CA . ILE A 1 212 ? -17.225 -8.650 18.609 1.00 85.88 212 ILE A CA 1
ATOM 1707 C C . ILE A 1 212 ? -17.821 -8.927 17.227 1.00 85.88 212 ILE A C 1
ATOM 1709 O O . ILE A 1 212 ? -17.078 -8.958 16.249 1.00 85.88 212 ILE A O 1
ATOM 1713 N N . ASP A 1 213 ? -19.143 -9.062 17.133 1.00 85.81 213 ASP A N 1
ATOM 1714 C CA . ASP A 1 213 ? -19.850 -9.353 15.880 1.00 85.81 213 ASP A CA 1
ATOM 1715 C C . ASP A 1 213 ? -19.805 -8.173 14.894 1.00 85.81 213 ASP A C 1
ATOM 1717 O O . ASP A 1 213 ? -19.968 -8.350 13.690 1.00 85.81 213 ASP A O 1
ATOM 1721 N N . ALA A 1 214 ? -19.568 -6.948 15.386 1.00 82.06 214 ALA A N 1
ATOM 1722 C CA . ALA A 1 214 ? -19.335 -5.779 14.534 1.00 82.06 214 ALA A CA 1
ATOM 1723 C C . ALA A 1 214 ? -17.997 -5.846 13.782 1.00 82.06 214 ALA A C 1
ATOM 1725 O O . ALA A 1 214 ? -17.774 -5.065 12.854 1.00 82.06 214 ALA A O 1
ATOM 1726 N N . LEU A 1 215 ? -17.080 -6.711 14.220 1.00 80.75 215 LEU A N 1
ATOM 1727 C CA . LEU A 1 215 ? -15.770 -6.859 13.607 1.00 80.75 215 LEU A CA 1
ATOM 1728 C C . LEU A 1 215 ? -15.880 -7.789 12.397 1.00 80.75 215 LEU A C 1
ATOM 1730 O O . LEU A 1 215 ? -16.499 -8.847 12.500 1.00 80.75 215 LEU A O 1
ATOM 1734 N N . PRO A 1 216 ? -15.235 -7.456 11.267 1.00 72.88 216 PRO A N 1
ATOM 1735 C CA . PRO A 1 216 ? -15.193 -8.366 10.132 1.00 72.88 216 PRO A CA 1
ATOM 1736 C C . PRO A 1 216 ? -14.578 -9.717 10.534 1.00 72.88 216 PRO A C 1
ATOM 1738 O O . PRO A 1 216 ? -13.712 -9.757 11.429 1.00 72.88 216 PRO A O 1
ATOM 1741 N N . PRO A 1 217 ? -15.016 -10.815 9.886 1.00 68.19 217 PRO A N 1
ATOM 1742 C CA . PRO A 1 217 ? -14.624 -12.171 10.250 1.00 68.19 217 PRO A CA 1
ATOM 1743 C C . PRO A 1 217 ? -13.101 -12.339 10.294 1.00 68.19 217 PRO A C 1
ATOM 1745 O O . PRO A 1 217 ? -12.338 -11.594 9.667 1.00 68.19 217 PRO A O 1
ATOM 1748 N N . ALA A 1 218 ? -12.647 -13.298 11.111 1.00 57.91 218 ALA A N 1
ATOM 1749 C CA . ALA A 1 218 ? -11.244 -13.702 11.108 1.00 57.91 218 ALA A CA 1
ATOM 1750 C C . ALA A 1 218 ? -10.854 -14.120 9.686 1.00 57.91 218 ALA A C 1
ATOM 1752 O O . ALA A 1 218 ? -11.688 -14.653 8.962 1.00 57.91 218 ALA A O 1
ATOM 1753 N N . ARG A 1 219 ? -9.620 -13.813 9.277 1.00 54.62 219 ARG A N 1
ATOM 1754 C CA . ARG A 1 219 ? -9.125 -14.213 7.963 1.00 54.62 219 ARG A CA 1
ATOM 1755 C C . ARG A 1 219 ? -9.180 -15.743 7.913 1.00 54.62 219 ARG A C 1
ATOM 1757 O O . ARG A 1 219 ? -8.594 -16.383 8.780 1.00 54.62 219 ARG A O 1
ATOM 1764 N N . GLU A 1 220 ? -9.940 -16.291 6.974 1.00 45.59 220 GLU A N 1
ATOM 1765 C CA . GLU A 1 220 ? -9.683 -17.641 6.486 1.00 45.59 220 GLU A CA 1
ATOM 1766 C C . GLU A 1 220 ? -8.413 -17.492 5.648 1.00 45.59 220 GLU A C 1
ATOM 1768 O O . GLU A 1 220 ? -8.412 -16.767 4.648 1.00 45.59 220 GLU A O 1
ATOM 1773 N N . ASP A 1 221 ? -7.297 -17.980 6.187 1.00 44.22 221 ASP A N 1
ATOM 1774 C CA . ASP A 1 221 ? -6.007 -17.979 5.495 1.00 44.22 221 ASP A CA 1
ATOM 1775 C C . ASP A 1 221 ? -6.043 -18.891 4.262 1.00 44.22 221 ASP A C 1
ATOM 1777 O O . ASP A 1 221 ? -6.633 -19.994 4.353 1.00 44.22 221 ASP A O 1
#